Protein AF-A0A285UYK2-F1 (afdb_monomer)

Sequence (217 aa):
MTRSHPETFRSIGQVLAGHVLPRLEHAQKRPLRVSCLGTISYDGATEADCVDRSIPIGEAASPQDAMALAATRVARGDIRAMPDDTLRFRPRLIVVQDSASGLVLAGEIRAGVILWQQPVASKAEATRIVLDATRLRGRAFAATGRGDHAAARDLRFQAARLEARLVDPVWREIAAELRLPEAACPRFPQPTFPARPCAARRSYGVSHAQICRQQRP

pLDDT: mean 77.95, std 22.45, range [25.0, 98.5]

Nearest PDB structures (foldseek):
  1j30-assembly1_B  TM=9.475E-01  e=9.013E+00  Sulfurisphaera tokodaii str. 7
  5b0v-assembly1_B  TM=2.866E-01  e=2.485E+0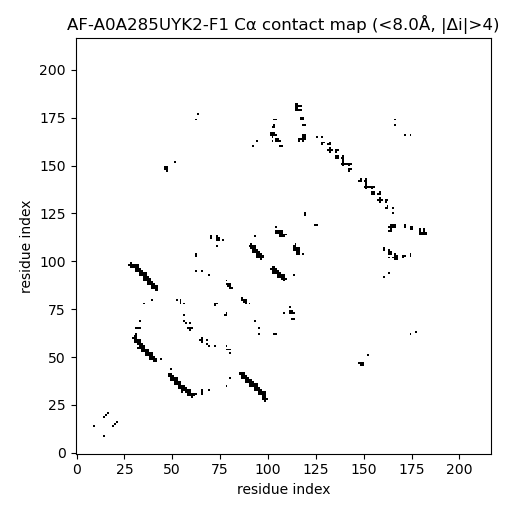0  Marburg virus - Musoke, Kenya, 1980

Mean predicted aligned error: 13.87 Å

Secondary structure (DSSP, 8-state):
----PPP----HHHHIIIIIHHHHHHHH-PSEEEEEEEEEEETT--TTT-EEEEEEEEEESSHHHHHHHHHHHHHHT---SSSSTTEEEEEEEEEEE-TT--EEEEEEEETTEEEEPPPPSSHHHHHHHHHHHHHHHHHHHHHHHTT-HHHHHHHHHHHHHHHTT---GGGHHHHHHS---------PPP---------------------------

Solvent-accessible surface area (backbone atoms only — not comparable to full-atom values): 12739 Å² total; per-residue (Å²): 136,85,81,80,80,77,80,87,76,73,50,68,66,56,49,38,63,72,57,46,48,58,51,50,56,56,68,62,53,45,54,32,38,30,30,36,35,25,36,37,27,51,84,91,53,53,60,79,66,47,42,81,47,75,38,80,77,50,69,19,87,43,74,67,50,40,50,52,52,49,48,50,41,47,62,68,65,70,69,59,78,48,98,54,85,67,44,48,49,46,76,42,33,41,41,32,21,38,69,84,66,42,37,44,46,20,21,41,50,54,97,62,40,72,39,42,46,71,52,60,90,44,71,69,55,45,52,49,39,54,52,54,26,51,51,28,44,55,51,15,53,56,28,44,77,70,70,37,40,54,62,15,50,51,28,42,48,54,19,52,60,49,52,35,16,63,36,29,81,95,30,39,66,65,47,61,67,46,84,54,62,64,78,66,78,72,85,67,77,79,83,83,69,80,82,75,77,84,76,81,81,75,80,82,78,85,83,86,81,89,84,80,84,88,83,83,135

Structure (mmCIF, N/CA/C/O backbone):
data_AF-A0A285UYK2-F1
#
_entry.id   AF-A0A285UYK2-F1
#
loop_
_atom_site.group_PDB
_atom_site.id
_atom_site.type_symbol
_atom_site.label_atom_id
_atom_site.label_alt_id
_atom_site.label_comp_id
_atom_site.label_asym_id
_atom_site.label_entity_id
_atom_site.label_seq_id
_atom_site.pdbx_PDB_ins_code
_atom_site.Cartn_x
_atom_site.Cartn_y
_atom_site.Cartn_z
_atom_site.occupancy
_atom_site.B_iso_or_equiv
_atom_site.auth_seq_id
_atom_site.auth_comp_id
_atom_site.auth_asym_id
_atom_site.auth_atom_id
_atom_site.pdbx_PDB_model_num
ATOM 1 N N . MET A 1 1 ? -19.089 3.714 64.669 1.00 34.47 1 MET A N 1
ATOM 2 C CA . MET A 1 1 ? -19.720 4.433 63.541 1.00 34.47 1 MET A CA 1
ATOM 3 C C . MET A 1 1 ? -18.884 4.201 62.290 1.00 34.47 1 MET A C 1
ATOM 5 O O . MET A 1 1 ? -17.857 4.842 62.115 1.00 34.47 1 MET A O 1
ATOM 9 N N . THR A 1 2 ? -19.265 3.227 61.471 1.00 38.81 2 THR A N 1
ATOM 10 C CA . THR A 1 2 ? -18.629 2.900 60.188 1.00 38.81 2 THR A CA 1
ATOM 11 C C . THR A 1 2 ? -19.179 3.835 59.113 1.00 38.81 2 THR A C 1
ATOM 13 O O . THR A 1 2 ? -20.360 3.782 58.785 1.00 38.81 2 THR A O 1
ATOM 16 N N . ARG A 1 3 ? -18.338 4.736 58.589 1.00 40.62 3 ARG A N 1
ATOM 17 C CA . ARG A 1 3 ? -18.685 5.551 57.418 1.00 40.62 3 ARG A CA 1
ATOM 18 C C . ARG A 1 3 ? -18.555 4.674 56.173 1.00 40.62 3 ARG A C 1
ATOM 20 O O . ARG A 1 3 ? -17.448 4.356 55.754 1.00 40.62 3 ARG A O 1
ATOM 27 N N . SER A 1 4 ? -19.691 4.281 55.610 1.00 46.81 4 SER A N 1
ATOM 28 C CA . SER A 1 4 ? -19.813 3.751 54.253 1.00 46.81 4 SER A CA 1
ATOM 29 C C . SER A 1 4 ? -19.312 4.804 53.261 1.00 46.81 4 SER A C 1
ATOM 31 O O . SER A 1 4 ? -19.879 5.895 53.180 1.00 46.81 4 SER A O 1
ATOM 33 N N . HIS A 1 5 ? -18.228 4.506 52.547 1.00 52.38 5 HIS A N 1
ATOM 34 C CA . HIS A 1 5 ? -17.729 5.362 51.474 1.00 52.38 5 HIS A CA 1
ATOM 35 C C . HIS A 1 5 ? -18.596 5.113 50.227 1.00 52.38 5 HIS A C 1
ATOM 37 O O . HIS A 1 5 ? -18.670 3.963 49.790 1.00 52.38 5 HIS A O 1
ATOM 43 N N . PRO A 1 6 ? -19.317 6.125 49.710 1.00 52.69 6 PRO A N 1
ATOM 44 C CA . PRO A 1 6 ? -20.232 5.938 48.598 1.00 52.69 6 PRO A CA 1
ATOM 45 C C . PRO A 1 6 ? -19.469 5.832 47.276 1.00 52.69 6 PRO A C 1
ATOM 47 O O . PRO A 1 6 ? -18.292 6.172 47.169 1.00 52.69 6 PRO A O 1
ATOM 50 N N . GLU A 1 7 ? -20.188 5.309 46.295 1.00 52.53 7 GLU A N 1
ATOM 51 C CA . GLU A 1 7 ? -19.710 4.742 45.048 1.00 52.53 7 GLU A CA 1
ATOM 52 C C . GLU A 1 7 ? -18.754 5.608 44.220 1.00 52.53 7 GLU A C 1
ATOM 54 O O . GLU A 1 7 ? -18.775 6.839 44.199 1.00 52.53 7 GLU A O 1
ATOM 59 N N . THR A 1 8 ? -17.925 4.872 43.489 1.00 56.59 8 THR A N 1
ATOM 60 C CA . THR A 1 8 ? -16.898 5.276 42.540 1.00 56.59 8 THR A CA 1
ATOM 61 C C . THR A 1 8 ? -17.449 6.215 41.462 1.00 56.59 8 THR A C 1
ATOM 63 O O . THR A 1 8 ? -17.784 5.793 40.356 1.00 56.59 8 THR A O 1
ATOM 66 N N . PHE A 1 9 ? -17.500 7.518 41.743 1.00 53.16 9 PHE A N 1
ATOM 67 C CA . PHE A 1 9 ? -17.669 8.527 40.700 1.00 53.16 9 PHE A CA 1
ATOM 68 C C . PHE A 1 9 ? -16.442 8.486 39.783 1.00 53.16 9 PHE A C 1
ATOM 70 O O . PHE A 1 9 ? -15.385 9.038 40.094 1.00 53.16 9 PHE A O 1
ATOM 77 N N . ARG A 1 10 ? -16.564 7.796 38.641 1.00 62.34 10 ARG A N 1
ATOM 78 C CA . ARG A 1 10 ? -15.584 7.896 37.555 1.00 62.34 10 ARG A CA 1
ATOM 79 C C . ARG A 1 10 ? -15.486 9.359 37.148 1.00 62.34 10 ARG A C 1
ATOM 81 O O . ARG A 1 10 ? -16.503 9.997 36.874 1.00 62.34 10 ARG A O 1
ATOM 88 N N . SER A 1 11 ? -14.266 9.890 37.101 1.00 80.19 11 SER A N 1
ATOM 89 C CA . SER A 1 11 ? -14.071 11.268 36.666 1.00 80.19 11 SER A CA 1
ATOM 90 C C . SER A 1 11 ? -14.605 11.431 35.242 1.00 80.19 11 SER A C 1
ATOM 92 O O . SER A 1 11 ? -14.468 10.533 34.406 1.00 80.19 11 SER A O 1
ATOM 94 N N . ILE A 1 12 ? -15.200 12.589 34.945 1.00 73.31 12 ILE A N 1
ATOM 95 C CA . ILE A 1 12 ? -15.678 12.915 33.592 1.00 73.31 12 ILE A CA 1
ATOM 96 C C . ILE A 1 12 ? -14.547 12.701 32.572 1.00 73.31 12 ILE A C 1
ATOM 98 O O . ILE A 1 12 ? -14.788 12.157 31.500 1.00 73.31 12 ILE A O 1
ATOM 102 N N . GLY A 1 13 ? -13.297 13.004 32.944 1.00 73.06 13 GLY A N 1
ATOM 103 C CA . GLY A 1 13 ? -12.112 12.715 32.132 1.00 73.06 13 GLY A CA 1
ATOM 104 C C . GLY A 1 13 ? -11.929 11.230 31.790 1.00 73.06 13 GLY A C 1
ATOM 105 O O . GLY A 1 13 ? -11.650 10.911 30.639 1.00 73.06 13 GLY A O 1
ATOM 106 N N . GLN A 1 14 ? -12.147 10.306 32.733 1.00 76.19 14 GLN A N 1
ATOM 107 C CA . GLN A 1 14 ? -12.089 8.860 32.468 1.00 76.19 14 GLN A CA 1
ATOM 108 C C . GLN A 1 14 ? -13.249 8.364 31.600 1.00 76.19 14 GLN A C 1
ATOM 110 O O . GLN A 1 14 ? -13.063 7.466 30.778 1.00 76.19 14 GLN A O 1
ATOM 115 N N . VAL A 1 15 ? -14.447 8.932 31.758 1.00 74.25 15 VAL A N 1
ATOM 116 C CA . VAL A 1 15 ? -15.596 8.592 30.904 1.00 74.25 15 VAL A CA 1
ATOM 117 C C . VAL A 1 15 ? -15.360 9.084 29.477 1.00 74.25 15 VAL A C 1
ATOM 119 O O . VAL A 1 15 ? -15.541 8.319 28.528 1.00 74.25 15 V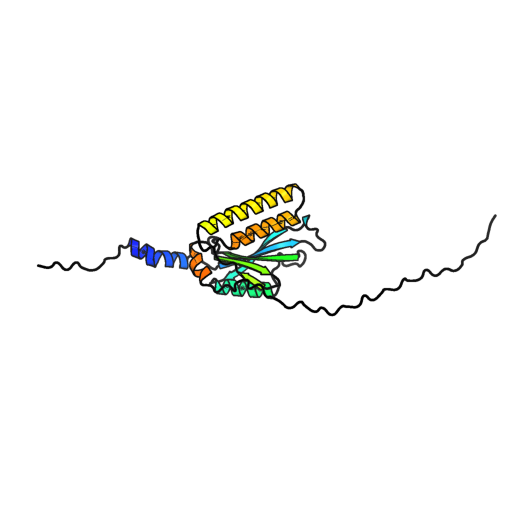AL A O 1
ATOM 122 N N . LEU A 1 16 ? -14.880 10.321 29.327 1.00 73.19 16 LEU A N 1
ATOM 123 C CA . LEU A 1 16 ? -14.527 10.898 28.035 1.00 73.19 16 LEU A CA 1
ATOM 124 C C . LEU A 1 16 ? -13.423 10.088 27.348 1.00 73.19 16 LEU A C 1
ATOM 126 O O . LEU A 1 16 ? -13.624 9.658 26.216 1.00 73.19 16 LEU A O 1
ATOM 130 N N . ALA A 1 17 ? -12.315 9.808 28.040 1.00 74.06 17 ALA A N 1
ATOM 131 C CA . ALA A 1 17 ? -11.192 9.046 27.493 1.00 74.06 17 ALA A CA 1
ATOM 132 C C . ALA A 1 17 ? -11.544 7.589 27.165 1.00 74.06 17 ALA A C 1
ATOM 134 O O . ALA A 1 17 ? -11.117 7.077 26.138 1.00 74.06 17 ALA A O 1
ATOM 135 N N . GLY A 1 18 ? -12.324 6.917 28.015 1.00 71.69 18 GLY A N 1
ATOM 136 C CA . GLY A 1 18 ? -12.614 5.493 27.843 1.00 71.69 18 GLY A CA 1
ATOM 137 C C . GLY A 1 18 ? -13.780 5.179 26.906 1.00 71.69 18 GLY A C 1
ATOM 138 O O . GLY A 1 18 ? -13.829 4.085 26.357 1.00 71.69 18 GLY A O 1
ATOM 139 N N . HIS A 1 19 ? -14.741 6.096 26.741 1.00 67.94 19 HIS A N 1
ATOM 140 C CA . HIS A 1 19 ? -16.019 5.764 26.092 1.00 67.94 19 HIS A CA 1
ATOM 141 C C . HIS A 1 19 ? -16.414 6.737 24.985 1.00 67.94 19 HIS A C 1
ATOM 143 O O . HIS A 1 19 ? -16.990 6.308 23.988 1.00 67.94 19 HIS A O 1
ATOM 149 N N . VAL A 1 20 ? -16.140 8.035 25.143 1.00 69.75 20 VAL A N 1
ATOM 150 C CA . VAL A 1 20 ? -16.625 9.062 24.206 1.00 69.75 20 VAL A CA 1
ATOM 151 C C . VAL A 1 20 ? -15.599 9.345 23.116 1.00 69.75 20 VAL A C 1
ATOM 153 O O . VAL A 1 20 ? -15.944 9.293 21.940 1.00 69.75 20 VAL A O 1
ATOM 156 N N . LEU A 1 21 ? -14.338 9.580 23.483 1.00 71.62 21 LEU A N 1
ATOM 157 C CA . LEU A 1 21 ? -13.260 9.860 22.533 1.00 71.62 21 LEU A CA 1
ATOM 158 C C . LEU A 1 21 ? -13.018 8.697 21.562 1.00 71.62 21 LEU A C 1
ATOM 160 O O . LEU A 1 21 ? -13.048 8.958 20.364 1.00 71.62 21 LEU A O 1
ATOM 164 N N . PRO A 1 22 ? -12.944 7.421 21.997 1.00 66.31 22 PRO A N 1
ATOM 165 C CA . PRO A 1 22 ? -12.806 6.310 21.062 1.00 66.31 22 PRO A CA 1
ATOM 166 C C . PRO A 1 22 ? -13.992 6.220 20.098 1.00 66.31 22 PRO A C 1
ATOM 168 O O . PRO A 1 22 ? -13.808 5.946 18.919 1.00 66.31 22 PRO A O 1
ATOM 171 N N . ARG A 1 23 ? -15.222 6.488 20.559 1.00 57.66 23 ARG A N 1
ATOM 172 C CA . ARG A 1 23 ? -16.415 6.480 19.695 1.00 57.66 23 ARG A CA 1
ATOM 173 C C . ARG A 1 23 ? -16.426 7.638 18.702 1.00 57.66 23 ARG A C 1
ATOM 175 O O . ARG A 1 23 ? -16.865 7.443 17.575 1.00 57.66 23 ARG A O 1
ATOM 182 N N . LEU A 1 24 ?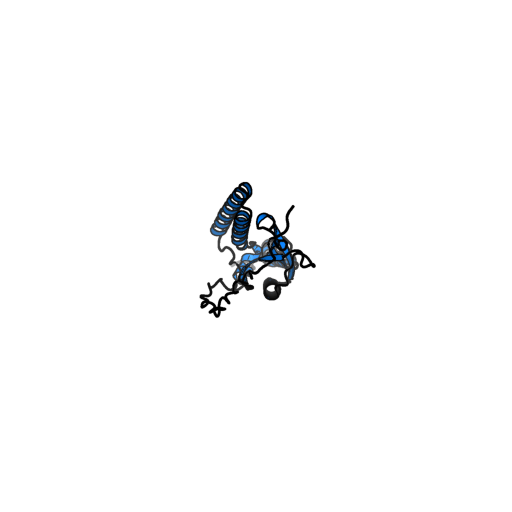 -15.939 8.814 19.090 1.00 59.88 24 LEU A N 1
ATOM 183 C CA . LEU A 1 24 ? -15.799 9.964 18.196 1.00 59.88 24 LEU A CA 1
ATOM 184 C C . LEU A 1 24 ? -14.670 9.764 17.178 1.00 59.88 24 LEU A C 1
ATOM 186 O O . LEU A 1 24 ? -14.859 10.090 16.011 1.00 59.88 24 LEU A O 1
ATOM 190 N N . GLU A 1 25 ? -13.544 9.174 17.581 1.00 61.34 25 GLU A N 1
ATOM 191 C CA . GLU A 1 25 ? -12.467 8.764 16.672 1.00 61.34 25 GLU A CA 1
ATOM 192 C C . GLU A 1 25 ? -12.963 7.714 15.669 1.00 61.34 25 GLU A C 1
ATOM 194 O O . GLU A 1 25 ? -12.706 7.830 14.474 1.00 61.34 25 GLU A O 1
ATOM 199 N N . HIS A 1 26 ? -13.760 6.738 16.121 1.00 58.19 26 HIS A N 1
ATOM 200 C CA . HIS A 1 26 ? -14.426 5.773 15.241 1.00 58.19 26 HIS A CA 1
ATOM 201 C C . HIS A 1 26 ? -15.476 6.413 14.325 1.00 58.19 26 HIS A C 1
ATOM 203 O O . HIS A 1 26 ? -15.545 6.059 13.153 1.00 58.19 26 HIS A O 1
ATOM 209 N N . ALA A 1 27 ? -16.247 7.388 14.807 1.00 53.59 27 ALA A N 1
ATOM 210 C CA . ALA A 1 27 ? -17.235 8.105 14.001 1.00 53.59 27 ALA A CA 1
ATOM 211 C C . ALA A 1 27 ? -16.605 9.071 12.977 1.00 53.59 27 ALA A C 1
ATOM 213 O O . ALA A 1 27 ? -17.217 9.358 11.947 1.00 53.59 27 ALA A O 1
ATOM 214 N N . GLN A 1 28 ? -15.389 9.573 13.229 1.00 55.69 28 GLN A N 1
ATOM 215 C CA . GLN A 1 28 ? -14.641 10.408 12.280 1.00 55.69 28 GLN A CA 1
ATOM 216 C C . GLN A 1 28 ? -13.949 9.612 11.169 1.00 55.69 28 GLN A C 1
ATOM 218 O O . GLN A 1 28 ? -13.594 10.209 10.151 1.00 55.69 28 GLN A O 1
ATOM 223 N N . LYS A 1 29 ? -13.803 8.289 11.313 1.00 60.59 29 LYS A N 1
ATOM 224 C CA . LYS A 1 29 ? -13.269 7.384 10.285 1.00 60.59 29 LYS A CA 1
ATOM 225 C C . LYS A 1 29 ? -14.308 7.183 9.169 1.00 60.59 29 LYS A C 1
ATOM 227 O O . LYS A 1 29 ? -14.928 6.134 9.024 1.00 60.59 29 LYS A O 1
ATOM 232 N N . ARG A 1 30 ? -14.516 8.256 8.399 1.00 66.69 30 ARG A N 1
ATOM 233 C CA . ARG A 1 30 ? -15.175 8.294 7.081 1.00 66.69 30 ARG A CA 1
ATOM 234 C C . ARG A 1 30 ? -14.470 7.314 6.125 1.00 66.69 30 ARG A C 1
ATOM 236 O O . ARG A 1 30 ? -13.357 6.892 6.441 1.00 66.69 30 ARG A O 1
ATOM 243 N N . PRO A 1 31 ? -15.112 6.891 5.017 1.00 83.81 31 PRO A N 1
ATOM 244 C CA . PRO A 1 31 ? -14.856 5.575 4.454 1.00 83.81 31 PRO A CA 1
ATOM 245 C C . PRO A 1 31 ? -13.384 5.396 4.084 1.00 83.81 31 PRO A C 1
ATOM 247 O O . PRO A 1 31 ? -12.715 6.306 3.588 1.00 83.81 31 PRO A O 1
ATOM 250 N N . LEU A 1 32 ? -12.885 4.201 4.378 1.00 92.62 32 LEU A N 1
ATOM 251 C CA . LEU A 1 32 ? -11.517 3.795 4.135 1.00 92.62 32 LEU A CA 1
ATOM 252 C C . LEU A 1 32 ? -11.214 3.916 2.652 1.00 92.62 32 LEU A C 1
ATOM 254 O O . LEU A 1 32 ? -11.910 3.342 1.817 1.00 92.62 32 LEU A O 1
ATOM 258 N N . ARG A 1 33 ? -10.150 4.633 2.323 1.00 95.25 33 ARG A N 1
ATOM 259 C CA . ARG A 1 33 ? -9.667 4.787 0.959 1.00 95.25 33 ARG A CA 1
ATOM 260 C C . ARG A 1 33 ? -8.807 3.597 0.606 1.00 95.25 33 ARG A C 1
ATOM 262 O O . ARG A 1 33 ? -7.821 3.306 1.281 1.00 95.25 33 ARG A O 1
ATOM 269 N N . VAL A 1 34 ? -9.160 2.932 -0.482 1.00 96.62 34 VAL A N 1
ATOM 270 C CA . VAL A 1 34 ? -8.391 1.815 -1.010 1.00 96.62 34 VAL A CA 1
ATOM 271 C C . VAL A 1 34 ? -7.657 2.285 -2.254 1.00 96.62 34 VAL A C 1
ATOM 273 O O . VAL A 1 34 ? -8.252 2.824 -3.190 1.00 96.62 34 VAL A O 1
ATOM 276 N N . SER A 1 35 ? -6.348 2.071 -2.271 1.00 96.94 35 SER A N 1
ATOM 277 C CA . SER A 1 35 ? -5.483 2.404 -3.397 1.00 96.94 35 SER A CA 1
ATOM 278 C C . SER A 1 35 ? -4.570 1.238 -3.752 1.00 96.94 35 SER A C 1
ATOM 280 O O . SER A 1 35 ? -4.276 0.370 -2.928 1.00 96.94 35 SER A O 1
ATOM 282 N N . CYS A 1 36 ? -4.134 1.206 -5.005 1.00 96.88 36 CYS A N 1
ATOM 283 C CA . CYS A 1 36 ? -3.175 0.244 -5.505 1.00 96.88 36 CYS A CA 1
ATOM 284 C C . CYS A 1 36 ? -1.910 0.965 -5.954 1.00 96.88 36 CYS A C 1
ATOM 286 O O . CYS A 1 36 ? -1.939 1.779 -6.876 1.00 96.88 36 CYS A O 1
ATOM 288 N N . LEU A 1 37 ? -0.791 0.633 -5.321 1.00 95.94 37 LEU A N 1
ATOM 289 C CA . LEU A 1 37 ? 0.528 1.027 -5.770 1.00 95.94 37 LEU A CA 1
ATOM 290 C C . LEU A 1 37 ? 1.042 0.012 -6.788 1.00 95.94 37 LEU A C 1
ATOM 292 O O . LEU A 1 37 ? 1.028 -1.205 -6.574 1.00 95.94 37 LEU A O 1
ATOM 296 N N . GLY A 1 38 ? 1.523 0.528 -7.905 1.00 94.06 38 GLY A N 1
ATOM 297 C CA . GLY A 1 38 ? 2.070 -0.266 -8.986 1.00 94.06 38 GLY A CA 1
ATOM 298 C C . GLY A 1 38 ? 2.952 0.571 -9.890 1.00 94.06 38 GLY A C 1
ATOM 299 O O . GLY A 1 38 ? 3.284 1.713 -9.580 1.00 94.06 38 GLY A O 1
ATOM 300 N N . THR A 1 39 ? 3.334 -0.015 -11.012 1.00 93.06 39 THR A N 1
ATOM 301 C CA . THR A 1 39 ? 4.195 0.635 -11.997 1.00 93.06 39 THR A CA 1
ATOM 302 C C . THR A 1 39 ? 3.411 0.826 -13.287 1.00 93.06 39 THR A C 1
ATOM 304 O O . THR A 1 39 ? 2.770 -0.115 -13.751 1.00 93.06 39 THR A O 1
ATOM 307 N N . ILE A 1 40 ? 3.448 2.030 -13.850 1.00 92.62 40 ILE A N 1
ATOM 308 C CA . ILE A 1 40 ? 2.922 2.327 -15.182 1.00 92.62 40 ILE A CA 1
ATOM 309 C C . ILE A 1 40 ? 4.040 2.255 -16.218 1.00 92.62 40 ILE A C 1
ATOM 311 O O . ILE A 1 40 ? 5.165 2.677 -15.943 1.00 92.62 40 ILE A O 1
ATOM 315 N N . SER A 1 41 ? 3.723 1.750 -17.405 1.00 90.12 41 SER A N 1
ATOM 316 C CA . SER A 1 41 ? 4.623 1.730 -18.557 1.00 90.12 41 SER A CA 1
ATOM 317 C C . SER A 1 41 ? 3.832 1.812 -19.862 1.00 90.12 41 SER A C 1
ATOM 319 O O . SER A 1 41 ? 2.695 1.345 -19.932 1.00 90.12 41 SER A O 1
ATOM 321 N N . TYR A 1 42 ? 4.434 2.369 -20.909 1.00 85.69 42 TYR A N 1
ATOM 322 C CA . TYR A 1 42 ? 3.896 2.252 -22.268 1.00 85.69 42 TYR A CA 1
ATOM 323 C C . TYR A 1 42 ? 4.179 0.859 -22.844 1.00 85.69 42 TYR A C 1
ATOM 325 O O . TYR A 1 42 ? 4.996 0.101 -22.309 1.00 85.69 42 TYR A O 1
ATOM 333 N N . ASP A 1 43 ? 3.508 0.505 -23.937 1.00 79.88 43 ASP A N 1
ATOM 334 C CA . ASP A 1 43 ? 3.845 -0.713 -24.673 1.00 79.88 43 ASP A CA 1
ATOM 335 C C . ASP A 1 43 ? 5.220 -0.564 -25.344 1.00 79.88 43 ASP A C 1
ATOM 337 O O . ASP A 1 43 ? 5.517 0.467 -25.944 1.00 79.88 43 ASP A O 1
ATOM 341 N N . GLY A 1 44 ? 6.089 -1.565 -25.187 1.00 78.00 44 GLY A N 1
ATOM 342 C CA . GLY A 1 44 ? 7.482 -1.496 -25.653 1.00 78.00 44 GLY A CA 1
ATOM 343 C C . GLY A 1 44 ? 8.411 -0.595 -24.824 1.00 78.00 44 GLY A C 1
ATOM 344 O O . GLY A 1 44 ? 9.570 -0.427 -25.196 1.00 78.00 44 GLY A O 1
ATOM 345 N N . ALA A 1 45 ? 7.931 -0.042 -23.705 1.00 81.44 45 ALA A N 1
ATOM 346 C CA . ALA A 1 45 ? 8.735 0.754 -22.783 1.00 81.44 45 ALA A CA 1
ATOM 347 C C . ALA A 1 45 ? 9.908 -0.045 -22.198 1.00 81.44 45 ALA A C 1
ATOM 349 O O . ALA A 1 45 ? 9.782 -1.229 -21.869 1.00 81.44 45 ALA A O 1
ATOM 350 N N . THR A 1 46 ? 11.037 0.630 -22.005 1.00 82.19 46 THR A N 1
ATOM 351 C C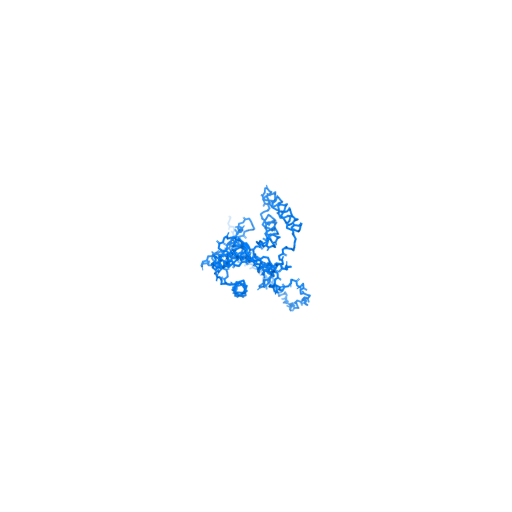A . THR A 1 46 ? 12.146 0.077 -21.231 1.00 82.19 46 THR A CA 1
ATOM 352 C C . THR A 1 46 ? 11.874 0.235 -19.736 1.00 82.19 46 THR A C 1
ATOM 354 O O . THR A 1 46 ? 11.024 1.014 -19.305 1.00 82.19 46 THR A O 1
ATOM 357 N N . GLU A 1 47 ? 12.643 -0.456 -18.897 1.00 77.88 47 GLU A N 1
ATOM 358 C CA . GLU A 1 47 ? 12.556 -0.259 -17.447 1.00 77.88 47 GLU A CA 1
ATOM 359 C C . GLU A 1 47 ? 12.910 1.184 -17.021 1.00 77.88 47 GLU A C 1
ATOM 361 O O . GLU A 1 47 ? 12.482 1.632 -15.959 1.00 77.88 47 GLU A O 1
ATOM 366 N N . ALA A 1 48 ? 13.642 1.957 -17.826 1.00 78.50 48 ALA A N 1
ATOM 367 C CA . ALA A 1 48 ? 13.894 3.365 -17.514 1.00 78.50 48 ALA A CA 1
ATOM 368 C C . ALA A 1 48 ? 12.622 4.229 -17.611 1.00 78.50 48 ALA A C 1
ATOM 370 O O . ALA A 1 48 ? 12.482 5.197 -16.866 1.00 78.50 48 ALA A O 1
ATOM 371 N N . ASP A 1 49 ? 11.671 3.835 -18.459 1.00 83.56 49 ASP A N 1
ATOM 372 C CA . ASP A 1 49 ? 10.443 4.590 -18.739 1.00 83.56 49 ASP A CA 1
ATOM 373 C C . ASP A 1 49 ? 9.307 4.268 -17.749 1.00 83.56 49 ASP A C 1
ATOM 375 O O . ASP A 1 49 ? 8.271 4.934 -17.706 1.00 83.56 49 ASP A O 1
ATOM 379 N N . CYS A 1 50 ? 9.493 3.225 -16.941 1.00 86.69 50 CYS A N 1
ATOM 380 C CA . CYS A 1 50 ? 8.531 2.746 -15.960 1.00 86.69 50 CYS A CA 1
ATOM 381 C C . CYS A 1 50 ? 8.474 3.650 -14.715 1.00 86.69 50 CYS A C 1
ATOM 383 O O . CYS A 1 50 ? 9.473 3.812 -14.005 1.00 86.69 50 CYS A O 1
ATOM 385 N N . VAL A 1 51 ? 7.279 4.137 -14.367 1.00 88.31 51 VAL A N 1
ATOM 386 C CA . VAL A 1 51 ? 7.060 5.061 -13.236 1.00 88.31 51 VAL A CA 1
ATOM 387 C C . VAL A 1 51 ? 6.145 4.434 -12.187 1.00 88.31 51 VAL A C 1
ATOM 389 O O . VAL A 1 51 ? 5.125 3.839 -12.521 1.00 88.31 51 VAL A O 1
ATOM 392 N N . ASP A 1 52 ? 6.473 4.583 -10.903 1.00 91.19 52 ASP A N 1
ATOM 393 C CA . ASP A 1 52 ? 5.587 4.135 -9.823 1.00 91.19 52 ASP A CA 1
ATOM 394 C C . ASP A 1 52 ? 4.407 5.102 -9.634 1.00 91.19 52 ASP A C 1
ATOM 396 O O . ASP A 1 52 ? 4.572 6.325 -9.616 1.00 91.19 52 ASP A O 1
ATOM 400 N N . ARG A 1 53 ? 3.199 4.556 -9.474 1.00 92.31 53 ARG A N 1
ATOM 401 C CA . ARG A 1 53 ? 1.958 5.311 -9.261 1.00 92.31 53 ARG A CA 1
ATOM 402 C C . ARG A 1 53 ? 1.067 4.629 -8.233 1.00 92.31 53 ARG A C 1
ATOM 404 O O . ARG A 1 53 ? 1.030 3.404 -8.148 1.00 92.31 53 ARG A O 1
ATOM 411 N N . SER A 1 54 ? 0.326 5.447 -7.490 1.00 94.00 54 SER A N 1
ATOM 412 C CA . SER A 1 54 ? -0.792 5.004 -6.659 1.00 94.00 54 SER A CA 1
ATOM 413 C C . SER A 1 54 ? -2.100 5.338 -7.368 1.00 94.00 54 SER A C 1
ATOM 415 O O . SER A 1 54 ? -2.312 6.490 -7.749 1.00 94.00 54 SER A O 1
ATOM 417 N N . ILE A 1 55 ? -2.942 4.329 -7.570 1.00 94.75 55 ILE A N 1
ATOM 418 C CA . ILE A 1 55 ? -4.234 4.432 -8.248 1.00 94.75 55 ILE A CA 1
ATOM 419 C C . ILE A 1 55 ? -5.347 4.204 -7.218 1.00 94.75 55 ILE A C 1
ATOM 421 O O . ILE A 1 55 ? -5.376 3.135 -6.603 1.00 94.75 55 ILE A O 1
ATOM 425 N N . PRO A 1 56 ? -6.269 5.157 -7.003 1.00 94.69 56 PRO A N 1
ATOM 426 C CA . PRO A 1 56 ? -7.423 4.929 -6.140 1.00 94.69 56 PRO A CA 1
ATOM 427 C C . PRO A 1 56 ? -8.342 3.878 -6.775 1.00 94.69 56 PRO A C 1
ATOM 429 O O . PRO A 1 56 ? -8.690 3.983 -7.950 1.00 94.69 56 PRO A O 1
ATOM 432 N N . ILE A 1 57 ? -8.738 2.860 -6.009 1.00 94.06 57 ILE A N 1
ATOM 433 C CA . ILE A 1 57 ? -9.632 1.796 -6.500 1.00 94.06 57 ILE A CA 1
ATOM 434 C C . ILE A 1 57 ? -11.053 1.905 -5.937 1.00 94.06 57 ILE A C 1
ATOM 436 O O . ILE A 1 57 ? -11.981 1.361 -6.542 1.00 94.06 57 ILE A O 1
ATOM 440 N N . GLY A 1 58 ? -11.232 2.631 -4.829 1.00 93.94 58 GLY A N 1
ATOM 441 C CA . GLY A 1 58 ? -12.535 2.968 -4.262 1.00 93.94 58 GLY A CA 1
ATOM 442 C C . GLY A 1 58 ? -12.467 3.305 -2.775 1.00 93.94 58 GLY A C 1
ATOM 443 O O . GLY A 1 58 ? -11.385 3.467 -2.207 1.00 93.94 58 GLY A O 1
ATOM 444 N N . GLU A 1 59 ? -13.639 3.388 -2.155 1.00 94.88 59 GLU A N 1
ATOM 445 C CA . GLU A 1 59 ? -13.808 3.613 -0.721 1.00 94.88 59 GLU A CA 1
ATOM 446 C C . GLU A 1 59 ? -14.629 2.470 -0.099 1.00 94.88 59 GLU A C 1
ATOM 448 O O . GLU A 1 59 ? -15.418 1.824 -0.791 1.00 94.88 59 GLU A O 1
ATOM 453 N N . ALA A 1 60 ? -14.438 2.203 1.192 1.00 92.38 60 ALA A N 1
ATOM 454 C CA . ALA A 1 60 ? -15.093 1.113 1.913 1.00 92.38 60 ALA A CA 1
ATOM 455 C C . ALA A 1 60 ? -15.485 1.521 3.341 1.00 92.38 60 ALA A C 1
ATOM 457 O O . ALA A 1 60 ? -14.791 2.301 3.985 1.00 92.38 60 ALA A O 1
ATOM 45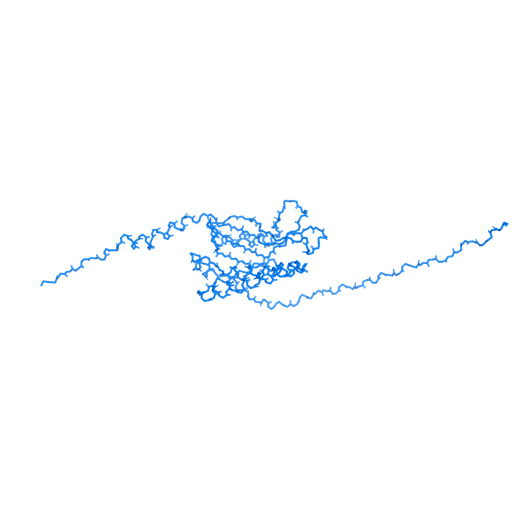8 N N . ALA A 1 61 ? -16.590 0.985 3.862 1.00 89.69 61 ALA A N 1
ATOM 459 C CA . ALA A 1 61 ? -17.087 1.345 5.195 1.00 89.69 61 ALA A CA 1
ATOM 460 C C . ALA A 1 61 ? -16.331 0.647 6.340 1.00 89.69 61 ALA A C 1
ATOM 462 O O . ALA A 1 61 ? -16.310 1.150 7.461 1.00 89.69 61 ALA A O 1
ATOM 463 N N . SER A 1 62 ? -15.701 -0.497 6.063 1.00 88.75 62 SER A N 1
ATOM 464 C CA . SER A 1 62 ? -14.968 -1.299 7.044 1.00 88.75 62 SER A CA 1
ATOM 465 C C . SER A 1 62 ? -13.678 -1.886 6.452 1.00 88.75 62 SER A C 1
ATOM 467 O O . SER A 1 62 ? -13.550 -1.976 5.224 1.00 88.75 62 SER A O 1
ATOM 469 N N . PRO A 1 63 ? -12.710 -2.316 7.286 1.00 90.88 63 PRO A N 1
ATOM 470 C CA . PRO A 1 63 ? -11.517 -3.018 6.811 1.00 90.88 63 PRO A CA 1
ATOM 471 C C . PRO A 1 63 ? -11.842 -4.280 6.000 1.00 90.88 63 PRO A C 1
ATOM 473 O O . PRO A 1 63 ? -11.200 -4.542 4.987 1.00 90.88 63 PRO A O 1
ATOM 476 N N . GLN A 1 64 ? -12.866 -5.037 6.395 1.00 90.50 64 GLN A N 1
ATOM 477 C CA . GLN A 1 64 ? -13.315 -6.245 5.703 1.00 90.50 64 GLN A CA 1
ATOM 478 C C . GLN A 1 64 ? -13.881 -5.915 4.316 1.00 90.50 64 GLN A C 1
ATOM 480 O O . GLN A 1 64 ? -13.518 -6.567 3.335 1.00 90.50 64 GLN A O 1
ATOM 485 N N . ASP A 1 65 ? -14.697 -4.863 4.212 1.00 91.75 65 ASP A N 1
ATOM 486 C CA . ASP A 1 65 ? -15.207 -4.384 2.923 1.00 91.75 65 ASP A CA 1
ATOM 487 C C . ASP A 1 65 ? -14.067 -3.886 2.029 1.00 91.75 65 ASP A C 1
ATOM 489 O O . ASP A 1 65 ? -14.053 -4.153 0.828 1.00 91.75 65 ASP A O 1
ATOM 493 N N . ALA A 1 66 ? -13.066 -3.214 2.610 1.00 94.06 66 ALA A N 1
ATOM 494 C CA . ALA A 1 66 ? -11.878 -2.767 1.889 1.00 94.06 66 ALA A CA 1
ATOM 495 C C . ALA A 1 66 ? -11.075 -3.954 1.333 1.00 94.06 66 ALA A C 1
ATOM 497 O O . ALA A 1 66 ? -10.639 -3.922 0.178 1.00 94.06 66 ALA A O 1
ATOM 498 N N . MET A 1 67 ? -10.917 -5.023 2.123 1.00 94.06 67 MET A N 1
ATOM 499 C CA . MET A 1 67 ? -10.264 -6.259 1.685 1.00 94.06 67 MET A CA 1
ATOM 500 C C . MET A 1 67 ? -11.033 -6.928 0.542 1.00 94.06 67 MET A C 1
ATOM 502 O O . MET A 1 67 ? -10.421 -7.326 -0.451 1.00 94.06 67 MET A O 1
ATOM 506 N N . ALA A 1 68 ? -12.359 -7.030 0.661 1.00 93.62 68 ALA A N 1
ATOM 507 C CA . ALA A 1 68 ? -13.220 -7.635 -0.353 1.00 93.62 68 ALA A CA 1
ATOM 508 C C . ALA A 1 68 ? -13.226 -6.826 -1.661 1.00 93.62 68 ALA A C 1
ATOM 510 O O . ALA A 1 68 ? -13.096 -7.400 -2.749 1.00 93.62 68 ALA A O 1
ATOM 511 N N . LEU A 1 69 ? -13.304 -5.494 -1.560 1.00 95.12 69 LEU A N 1
ATOM 512 C CA . LEU A 1 69 ? -13.178 -4.576 -2.689 1.00 95.12 69 LEU A CA 1
ATOM 513 C C . LEU A 1 69 ? -11.839 -4.791 -3.398 1.00 95.12 69 LEU A C 1
ATOM 515 O O . LEU A 1 69 ? -11.815 -5.042 -4.602 1.00 95.12 69 LEU A O 1
ATOM 519 N N . ALA A 1 70 ? -10.729 -4.749 -2.659 1.00 95.81 70 ALA A N 1
ATOM 520 C CA . ALA A 1 70 ? -9.402 -4.928 -3.231 1.00 95.81 70 ALA A CA 1
ATOM 521 C C . ALA A 1 70 ? -9.246 -6.296 -3.908 1.00 95.81 70 ALA A C 1
ATOM 523 O O . ALA A 1 70 ? -8.804 -6.362 -5.055 1.00 95.81 70 ALA A O 1
ATOM 524 N N . ALA A 1 71 ? -9.652 -7.378 -3.236 1.00 94.44 71 ALA A N 1
ATOM 525 C CA . ALA A 1 71 ? -9.573 -8.731 -3.779 1.00 94.44 71 ALA A CA 1
ATOM 526 C C . ALA A 1 71 ? -10.369 -8.865 -5.083 1.00 94.44 71 ALA A C 1
ATOM 528 O O . ALA A 1 71 ? -9.867 -9.427 -6.054 1.00 94.44 71 ALA A O 1
ATOM 529 N N . THR A 1 72 ? -11.568 -8.280 -5.140 1.00 95.12 72 THR A N 1
ATOM 530 C CA . THR A 1 72 ? -12.411 -8.285 -6.342 1.00 95.12 72 THR A CA 1
ATOM 531 C C . THR A 1 72 ? -11.732 -7.575 -7.512 1.00 95.12 72 THR A C 1
ATOM 533 O O . THR A 1 72 ? -11.691 -8.113 -8.617 1.00 95.12 72 THR A O 1
ATOM 536 N N . ARG A 1 73 ? -11.171 -6.382 -7.283 1.00 94.62 73 ARG A N 1
ATOM 537 C CA . ARG A 1 73 ? -10.511 -5.582 -8.333 1.00 94.62 73 ARG A CA 1
ATOM 538 C C . ARG A 1 73 ? -9.231 -6.255 -8.836 1.00 94.62 73 ARG A C 1
ATOM 540 O O . ARG A 1 73 ? -8.987 -6.314 -10.039 1.00 94.62 73 ARG A O 1
ATOM 547 N N . VAL A 1 74 ? -8.441 -6.830 -7.924 1.00 93.69 74 VAL A N 1
ATOM 548 C CA . VAL A 1 74 ? -7.226 -7.583 -8.275 1.00 93.69 74 VAL A CA 1
ATOM 549 C C . VAL A 1 74 ? -7.571 -8.843 -9.072 1.00 93.69 74 VAL A C 1
ATOM 551 O O . VAL A 1 74 ? -6.956 -9.075 -10.109 1.00 93.69 74 VAL A O 1
ATOM 554 N N . ALA A 1 75 ? -8.576 -9.616 -8.650 1.00 91.00 75 ALA A N 1
ATOM 555 C CA . ALA A 1 75 ? -8.995 -10.833 -9.348 1.00 91.00 75 ALA A CA 1
ATOM 556 C C . ALA A 1 75 ? -9.565 -10.549 -10.749 1.00 91.00 75 ALA A C 1
ATOM 558 O O . ALA A 1 75 ? -9.347 -11.329 -11.673 1.00 91.00 75 ALA A O 1
ATOM 559 N N . ARG A 1 76 ? -10.269 -9.423 -10.921 1.00 91.56 76 ARG A N 1
ATOM 560 C CA . ARG A 1 76 ? -10.781 -8.976 -12.228 1.00 91.56 76 ARG A CA 1
ATOM 561 C C . ARG A 1 76 ? -9.698 -8.411 -13.145 1.00 91.56 76 ARG A C 1
ATOM 563 O O . ARG A 1 76 ? -9.925 -8.326 -14.347 1.00 91.56 76 ARG A O 1
ATOM 570 N N . GLY A 1 77 ? -8.551 -8.001 -12.599 1.00 89.25 77 GLY A N 1
ATOM 571 C CA . GLY A 1 77 ? -7.498 -7.334 -13.367 1.00 89.25 77 GLY A CA 1
ATOM 572 C C . GLY A 1 77 ? -7.934 -5.977 -13.933 1.00 89.25 77 GLY A C 1
ATOM 573 O O . GLY A 1 77 ? -7.426 -5.552 -14.966 1.00 89.25 77 GLY A O 1
ATOM 574 N N . ASP A 1 78 ? -8.884 -5.300 -13.280 1.00 89.12 78 ASP A N 1
ATOM 575 C CA . ASP A 1 78 ? -9.514 -4.063 -13.773 1.00 89.12 78 ASP A CA 1
ATOM 576 C C . ASP A 1 78 ? -8.902 -2.776 -13.182 1.00 89.12 78 ASP A C 1
ATOM 578 O O . ASP A 1 78 ? -9.441 -1.676 -13.337 1.00 89.12 78 ASP A O 1
ATOM 582 N N . ILE A 1 79 ? -7.763 -2.896 -12.498 1.00 89.81 79 ILE A N 1
ATOM 583 C CA . ILE A 1 79 ? -7.032 -1.756 -11.945 1.00 89.81 79 ILE A CA 1
ATOM 584 C C . ILE A 1 79 ? -6.205 -1.130 -13.067 1.00 89.81 79 ILE A C 1
ATOM 586 O O . ILE A 1 79 ? -5.192 -1.685 -13.491 1.00 89.81 79 ILE A O 1
ATOM 590 N N . ARG A 1 80 ? -6.639 0.039 -13.539 1.00 87.56 80 ARG A N 1
ATOM 591 C CA . ARG A 1 80 ? -6.008 0.763 -14.647 1.00 87.56 80 ARG A CA 1
ATOM 592 C C . ARG A 1 80 ? -5.551 2.139 -14.197 1.00 87.56 80 ARG A C 1
ATOM 594 O O . ARG A 1 80 ? -6.229 2.791 -13.408 1.00 87.56 80 ARG A O 1
ATOM 601 N N . ALA A 1 81 ? -4.409 2.581 -14.715 1.00 83.94 81 ALA A N 1
ATOM 602 C CA . ALA A 1 81 ? -3.908 3.924 -14.443 1.00 83.94 81 ALA A CA 1
ATOM 603 C C . ALA A 1 81 ? -4.643 5.003 -15.247 1.00 83.94 81 ALA A C 1
ATOM 605 O O . ALA A 1 81 ? -4.766 6.129 -14.776 1.00 83.94 81 ALA A O 1
ATOM 606 N N . MET A 1 82 ? -5.134 4.647 -16.436 1.00 77.56 82 MET A N 1
ATOM 607 C CA . MET A 1 82 ? -5.910 5.508 -17.322 1.00 77.56 82 MET A CA 1
ATOM 608 C C . MET A 1 82 ? -7.115 4.736 -17.881 1.00 77.56 82 MET A C 1
ATOM 610 O O . MET A 1 82 ? -7.075 3.505 -17.920 1.00 77.56 82 MET A O 1
ATOM 614 N N . PRO A 1 83 ? -8.191 5.429 -18.301 1.00 74.88 83 PRO A N 1
ATOM 615 C CA . PRO A 1 83 ? -9.336 4.786 -18.949 1.00 74.88 83 PRO A CA 1
ATOM 616 C C . PRO A 1 83 ? -8.968 4.110 -20.275 1.00 74.88 83 PRO A C 1
ATOM 618 O O . PRO A 1 83 ? -9.556 3.091 -20.627 1.00 74.88 83 PRO A O 1
ATOM 621 N N . ASP A 1 84 ? -7.995 4.684 -20.982 1.00 75.50 84 ASP A N 1
ATOM 622 C CA . ASP A 1 84 ? -7.444 4.157 -22.225 1.00 75.50 84 ASP A CA 1
ATOM 623 C C . ASP A 1 84 ? -6.294 3.174 -21.938 1.00 75.50 84 ASP A C 1
ATOM 625 O O . ASP A 1 84 ? -5.519 3.368 -20.997 1.00 75.50 84 ASP A O 1
ATOM 629 N N . ASP A 1 85 ? -6.155 2.138 -22.766 1.00 69.69 85 ASP A N 1
ATOM 630 C CA . ASP A 1 85 ? -5.182 1.044 -22.603 1.00 69.69 85 ASP A CA 1
ATOM 631 C C . ASP A 1 85 ? -3.746 1.452 -23.014 1.00 69.69 85 ASP A C 1
ATOM 633 O O . ASP A 1 85 ? -2.855 0.613 -23.153 1.00 69.69 85 ASP A O 1
ATOM 637 N N . THR A 1 86 ? -3.495 2.755 -23.176 1.00 80.06 86 THR A N 1
ATOM 638 C CA . THR A 1 86 ? -2.194 3.334 -23.556 1.00 80.06 86 THR A CA 1
ATOM 639 C C . THR A 1 86 ? -1.093 3.076 -22.532 1.00 80.06 86 THR A C 1
ATOM 641 O O . THR A 1 86 ? 0.072 2.919 -22.901 1.00 80.06 86 THR A O 1
ATOM 644 N N . LEU A 1 87 ? -1.451 3.015 -21.248 1.00 85.50 87 LEU A N 1
ATOM 645 C CA . LEU A 1 87 ? -0.531 2.724 -20.155 1.00 85.50 87 LEU A CA 1
ATOM 646 C C . LEU A 1 87 ? -0.878 1.389 -19.508 1.00 85.50 87 LEU A C 1
ATOM 648 O O . LEU A 1 87 ? -1.923 1.227 -18.875 1.00 85.50 87 LEU A O 1
ATOM 652 N N . ARG A 1 88 ? 0.063 0.448 -19.578 1.00 88.31 88 ARG A N 1
ATOM 653 C CA . ARG A 1 88 ? -0.006 -0.790 -18.808 1.00 88.31 88 ARG A CA 1
ATOM 654 C C . ARG A 1 88 ? 0.283 -0.466 -17.350 1.00 88.31 88 ARG A C 1
ATOM 656 O O . ARG A 1 88 ? 1.335 0.078 -17.024 1.00 88.31 88 ARG A O 1
ATOM 663 N N . PHE A 1 89 ? -0.642 -0.822 -16.467 1.00 91.12 89 PHE A N 1
ATOM 664 C CA . PHE A 1 89 ? -0.427 -0.768 -15.027 1.00 91.12 89 PHE A CA 1
ATOM 665 C C . PHE A 1 89 ? -0.099 -2.167 -14.510 1.00 91.12 89 PHE A C 1
ATOM 667 O O . PHE A 1 89 ? -0.845 -3.113 -14.752 1.00 91.12 89 PHE A O 1
ATOM 674 N N . ARG A 1 90 ? 1.014 -2.299 -13.787 1.00 91.94 90 ARG A N 1
ATOM 675 C CA . ARG A 1 90 ? 1.409 -3.518 -13.078 1.00 91.94 90 ARG A CA 1
ATOM 676 C C . ARG A 1 90 ? 1.168 -3.323 -11.577 1.00 91.94 90 ARG A C 1
ATOM 678 O O . ARG A 1 90 ? 2.011 -2.695 -10.927 1.00 91.94 90 ARG A O 1
ATOM 685 N N . PRO A 1 91 ? 0.061 -3.849 -11.019 1.00 93.88 91 PRO A N 1
ATOM 686 C CA . PRO A 1 91 ? -0.232 -3.790 -9.588 1.00 93.88 91 PRO A CA 1
ATOM 687 C C . PRO A 1 91 ? 0.864 -4.474 -8.763 1.00 93.88 91 PRO A C 1
ATOM 689 O O . PRO A 1 91 ? 1.357 -5.532 -9.155 1.00 93.88 91 PRO A O 1
ATOM 692 N N . ARG A 1 92 ? 1.241 -3.900 -7.613 1.00 95.31 92 ARG A N 1
ATOM 693 C CA . ARG A 1 92 ? 2.247 -4.498 -6.712 1.00 95.31 92 ARG A CA 1
ATOM 694 C C . ARG A 1 92 ? 1.818 -4.536 -5.246 1.00 95.31 92 ARG A C 1
ATOM 696 O O . ARG A 1 92 ? 2.119 -5.505 -4.556 1.00 95.31 92 ARG A O 1
ATOM 703 N N . LEU A 1 93 ? 1.138 -3.501 -4.757 1.00 96.50 93 LEU A N 1
ATOM 704 C CA . LEU A 1 93 ? 0.739 -3.375 -3.353 1.00 96.50 93 LEU A CA 1
ATOM 705 C C . LEU A 1 93 ? -0.655 -2.744 -3.263 1.00 96.50 93 LEU A C 1
ATOM 707 O O . LEU A 1 93 ? -0.938 -1.770 -3.954 1.00 96.50 93 LEU A O 1
ATOM 711 N N . ILE A 1 94 ? -1.515 -3.274 -2.404 1.00 97.69 94 ILE A N 1
ATOM 712 C CA . ILE A 1 94 ? -2.754 -2.627 -1.970 1.00 97.69 94 ILE A CA 1
ATOM 713 C C . ILE A 1 94 ? -2.479 -1.884 -0.671 1.00 97.69 94 ILE A C 1
ATOM 715 O O . ILE A 1 94 ? -1.833 -2.425 0.226 1.00 97.69 94 ILE A O 1
ATOM 719 N N . VAL A 1 95 ? -2.996 -0.664 -0.572 1.00 97.31 95 VAL A N 1
ATOM 720 C CA . VAL A 1 95 ? -2.900 0.189 0.609 1.00 97.31 95 VAL A CA 1
ATOM 721 C C . VAL A 1 95 ? -4.300 0.673 0.972 1.00 97.31 95 VAL A C 1
ATOM 723 O O . VAL A 1 95 ? -4.988 1.274 0.143 1.00 97.31 95 VAL A O 1
ATOM 726 N N . VAL A 1 96 ? -4.709 0.410 2.210 1.00 96.62 96 VAL A N 1
ATOM 727 C CA . VAL A 1 96 ? -5.967 0.882 2.792 1.00 96.62 96 VAL A CA 1
ATOM 728 C C . VAL A 1 96 ? -5.647 1.939 3.837 1.00 96.62 96 VAL A C 1
ATOM 730 O O . VAL A 1 96 ? -4.909 1.678 4.789 1.00 96.62 96 VAL A O 1
ATOM 733 N N . GLN A 1 97 ? -6.208 3.128 3.658 1.00 95.69 97 GLN A N 1
ATOM 734 C CA . GLN A 1 97 ? -6.012 4.271 4.541 1.00 95.69 97 GLN A CA 1
ATOM 735 C C . GLN A 1 97 ? -7.340 4.772 5.083 1.00 95.69 97 GLN A C 1
ATOM 737 O O . GLN A 1 97 ? -8.366 4.672 4.415 1.00 95.69 97 GLN A O 1
ATOM 742 N N . ASP A 1 98 ? -7.321 5.343 6.278 1.00 92.75 98 ASP A N 1
ATOM 743 C CA . ASP A 1 98 ? -8.457 6.108 6.773 1.00 92.75 98 ASP A CA 1
ATOM 744 C C . ASP A 1 98 ? -8.479 7.534 6.191 1.00 92.75 98 ASP A C 1
ATOM 746 O O . ASP A 1 98 ? -7.638 7.935 5.379 1.00 92.75 98 ASP A O 1
ATOM 750 N N . SER A 1 99 ? -9.464 8.326 6.607 1.00 87.81 99 SER A N 1
ATOM 751 C CA . SER A 1 99 ? -9.615 9.717 6.177 1.00 87.81 99 SER A CA 1
ATOM 752 C C . SER A 1 99 ? -8.475 10.643 6.618 1.00 87.81 99 SER A C 1
ATOM 754 O O . SER A 1 99 ? -8.289 11.694 6.007 1.00 87.81 99 SER A O 1
ATOM 756 N N . ALA A 1 100 ? -7.708 10.271 7.646 1.00 88.62 100 ALA A N 1
ATOM 757 C CA . ALA A 1 100 ? -6.53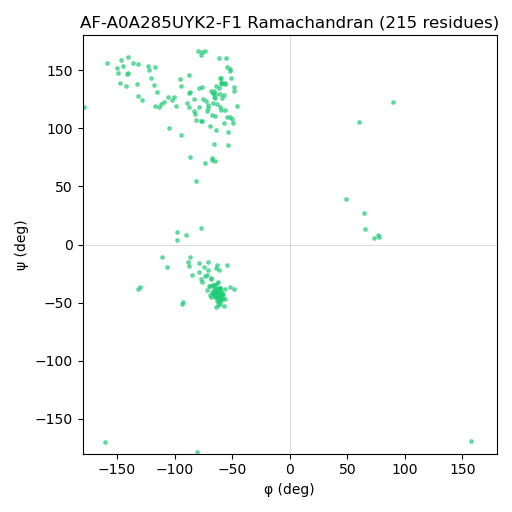0 10.997 8.118 1.00 88.62 100 ALA A CA 1
ATOM 758 C C . ALA A 1 100 ? -5.234 10.526 7.429 1.00 88.62 100 ALA A C 1
ATOM 760 O O . ALA A 1 100 ? -4.146 10.964 7.795 1.00 88.62 100 ALA A O 1
ATOM 761 N N . SER A 1 101 ? -5.336 9.672 6.401 1.00 89.38 101 SER A N 1
ATOM 762 C CA . SER A 1 101 ? -4.205 9.003 5.737 1.00 89.38 101 SER A CA 1
ATOM 763 C C . SER A 1 101 ? -3.442 8.016 6.632 1.00 89.38 101 SER A C 1
ATOM 765 O O . SER A 1 101 ? -2.361 7.555 6.252 1.00 89.38 101 SER A O 1
ATOM 767 N N . GLY A 1 102 ? -4.009 7.656 7.787 1.00 92.25 102 GLY A N 1
ATOM 768 C CA . GLY A 1 102 ? -3.493 6.616 8.665 1.00 92.25 102 GLY A CA 1
ATOM 769 C C . GLY A 1 102 ? -3.575 5.259 7.977 1.00 92.25 102 GLY A C 1
ATOM 770 O O . GLY A 1 102 ? -4.596 4.911 7.381 1.00 92.25 102 GLY A O 1
ATOM 771 N N . LEU A 1 103 ? -2.483 4.492 8.016 1.00 94.94 103 LEU A N 1
ATOM 772 C CA . LEU A 1 103 ? -2.440 3.162 7.414 1.00 94.94 103 LEU A CA 1
ATOM 773 C C . LEU A 1 103 ? -3.291 2.194 8.240 1.00 94.94 103 LEU A C 1
ATOM 775 O O . LEU A 1 103 ? -2.985 1.961 9.406 1.00 94.94 103 LEU A O 1
ATOM 779 N N . VAL A 1 104 ? -4.308 1.597 7.620 1.00 94.56 104 VAL A N 1
ATOM 780 C CA . VAL A 1 104 ? -5.183 0.602 8.261 1.00 94.56 104 VAL A CA 1
ATOM 781 C C . VAL A 1 104 ? -4.676 -0.810 7.997 1.00 94.56 104 VAL A C 1
ATOM 783 O O . VAL A 1 104 ? -4.492 -1.594 8.922 1.00 94.56 104 VAL A O 1
ATOM 786 N N . LEU A 1 105 ? -4.426 -1.134 6.728 1.00 94.25 105 LEU A N 1
ATOM 787 C CA . LEU A 1 105 ? -3.824 -2.393 6.304 1.00 94.25 105 LEU A CA 1
ATOM 788 C C . LEU A 1 105 ? -3.199 -2.242 4.917 1.00 94.25 105 LEU A C 1
ATOM 790 O O . LEU A 1 105 ? -3.600 -1.393 4.119 1.00 94.25 105 LEU A O 1
ATOM 794 N N . ALA A 1 106 ? -2.232 -3.096 4.607 1.00 96.50 106 ALA A N 1
ATOM 795 C CA . ALA A 1 106 ? -1.649 -3.173 3.277 1.00 96.50 106 ALA A CA 1
ATOM 796 C C . ALA A 1 106 ? -1.273 -4.613 2.928 1.00 96.50 106 ALA A C 1
ATOM 798 O O . ALA A 1 106 ? -1.041 -5.450 3.803 1.00 96.50 106 ALA A O 1
ATOM 799 N N . GLY A 1 107 ? -1.248 -4.918 1.634 1.00 95.94 107 GLY A N 1
ATOM 800 C CA . GLY A 1 107 ? -1.036 -6.275 1.144 1.00 95.94 107 GLY A CA 1
ATOM 801 C C . GLY A 1 107 ? -0.292 -6.310 -0.179 1.00 95.94 107 GLY A C 1
ATOM 802 O O . GLY A 1 107 ? -0.542 -5.500 -1.066 1.00 95.94 107 GLY A O 1
ATOM 803 N N . GLU A 1 108 ? 0.636 -7.250 -0.319 1.00 96.12 108 GLU A N 1
ATOM 804 C CA . GLU A 1 108 ? 1.384 -7.461 -1.558 1.00 96.12 108 GLU A CA 1
ATOM 805 C C . GLU A 1 108 ? 0.531 -8.233 -2.563 1.00 96.12 108 GLU A C 1
ATOM 807 O O . GLU A 1 108 ? -0.070 -9.246 -2.221 1.00 96.12 108 GLU A O 1
ATOM 812 N N . ILE A 1 109 ? 0.506 -7.789 -3.818 1.00 94.94 109 ILE A N 1
ATOM 813 C CA . ILE A 1 109 ? -0.173 -8.517 -4.888 1.00 94.94 109 ILE A CA 1
ATOM 814 C C . ILE A 1 109 ? 0.813 -9.521 -5.483 1.00 94.94 109 ILE A C 1
ATOM 816 O O . ILE A 1 109 ? 1.842 -9.140 -6.043 1.00 94.94 109 ILE A O 1
ATOM 820 N N . ARG A 1 110 ? 0.493 -10.813 -5.392 1.00 90.75 110 ARG A N 1
ATOM 821 C CA . ARG A 1 110 ? 1.258 -11.898 -6.019 1.00 90.75 110 ARG A CA 1
ATOM 822 C C . ARG A 1 110 ? 0.308 -12.818 -6.765 1.00 90.75 110 ARG A C 1
ATOM 824 O O . ARG A 1 110 ? -0.657 -13.279 -6.181 1.00 90.75 110 ARG A O 1
ATOM 831 N N . ALA A 1 111 ? 0.579 -13.090 -8.041 1.00 87.94 111 ALA A N 1
ATOM 832 C CA . ALA A 1 111 ? -0.218 -14.016 -8.859 1.00 87.94 111 ALA A CA 1
ATOM 833 C C . ALA A 1 111 ? -1.748 -13.779 -8.789 1.00 87.94 111 ALA A C 1
ATOM 835 O O . ALA A 1 111 ? -2.525 -14.725 -8.732 1.00 87.94 111 ALA A O 1
ATOM 836 N N . GLY A 1 112 ? -2.183 -12.512 -8.760 1.00 86.81 112 GLY A N 1
ATOM 837 C CA . GLY A 1 112 ? -3.608 -12.157 -8.699 1.00 86.81 112 GLY A CA 1
ATOM 838 C C . GLY A 1 112 ? -4.269 -12.328 -7.326 1.00 86.81 112 GLY A C 1
ATOM 839 O O . GLY A 1 112 ? -5.480 -12.163 -7.218 1.00 86.81 112 GLY A O 1
ATOM 840 N N . VAL A 1 113 ? -3.502 -12.618 -6.270 1.00 91.25 113 VAL A N 1
ATOM 841 C CA . VAL A 1 113 ? -3.988 -12.648 -4.884 1.00 91.25 113 VAL A CA 1
ATOM 842 C C . VAL A 1 113 ? -3.284 -11.599 -4.029 1.00 91.25 113 VAL A C 1
ATOM 844 O O . VAL A 1 113 ? -2.148 -11.210 -4.308 1.00 91.25 113 VAL A O 1
ATOM 847 N N . ILE A 1 114 ? -3.969 -11.131 -2.985 1.00 94.75 114 ILE A N 1
ATOM 848 C CA . ILE A 1 114 ? -3.425 -10.158 -2.034 1.00 94.75 114 ILE A CA 1
ATOM 849 C C . ILE A 1 114 ? -2.924 -10.904 -0.798 1.00 94.75 114 ILE A C 1
ATOM 851 O O . ILE A 1 114 ? -3.698 -11.544 -0.089 1.00 94.75 114 ILE A O 1
ATOM 855 N N . LEU A 1 115 ? -1.629 -10.785 -0.532 1.00 93.88 115 LEU A N 1
ATOM 856 C CA . LEU A 1 115 ? -0.969 -11.263 0.674 1.00 93.88 115 LEU A CA 1
ATOM 857 C C . LEU A 1 115 ? -0.893 -10.119 1.679 1.00 93.88 115 LEU A C 1
ATOM 859 O O . LEU A 1 115 ? 0.014 -9.277 1.636 1.00 93.88 115 LEU A O 1
ATOM 863 N N . TRP A 1 116 ? -1.883 -10.073 2.560 1.00 94.12 116 TRP A N 1
ATOM 864 C CA . TRP A 1 116 ? -1.981 -9.052 3.590 1.00 94.12 116 TRP A CA 1
ATOM 865 C C . TRP A 1 116 ? -0.824 -9.144 4.582 1.00 94.12 116 TRP A C 1
ATOM 867 O O . TRP A 1 116 ? -0.420 -10.226 5.003 1.00 94.12 116 TRP A O 1
ATOM 877 N N . GLN A 1 117 ? -0.264 -7.989 4.921 1.00 92.88 117 GLN A N 1
ATOM 878 C CA . GLN A 1 117 ? 0.892 -7.901 5.794 1.00 92.88 117 GLN A CA 1
ATOM 879 C C . GLN A 1 117 ? 0.447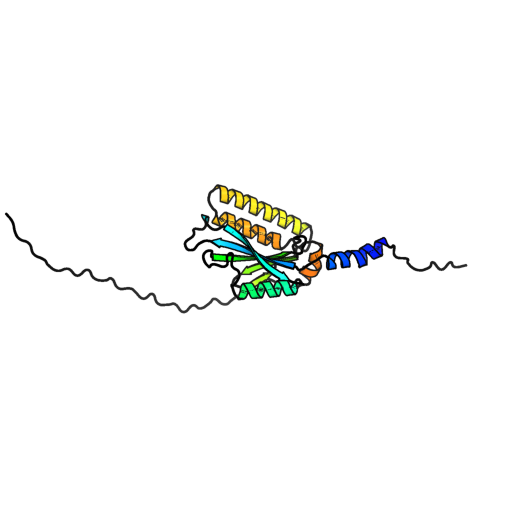 -7.842 7.252 1.00 92.88 117 GLN A C 1
ATOM 881 O O . GLN A 1 117 ? -0.398 -7.027 7.615 1.00 92.88 117 GLN A O 1
ATOM 886 N N . GLN A 1 118 ? 1.052 -8.683 8.090 1.00 91.19 118 GLN A N 1
ATOM 887 C CA . GLN A 1 118 ? 0.823 -8.645 9.530 1.00 91.19 118 GLN A CA 1
ATOM 888 C C . GLN A 1 118 ? 1.361 -7.328 10.117 1.00 91.19 118 GLN A C 1
ATOM 890 O O . GLN A 1 118 ? 2.543 -7.009 9.882 1.00 91.19 118 GLN A O 1
ATOM 895 N N . PRO A 1 119 ? 0.533 -6.574 10.871 1.00 93.56 119 PRO A N 1
ATOM 896 C CA . PRO A 1 119 ? 0.971 -5.380 11.579 1.00 93.56 119 PRO A CA 1
ATOM 897 C C . PRO A 1 119 ? 2.158 -5.670 12.499 1.00 93.56 119 PRO A C 1
ATOM 899 O O . PRO A 1 119 ? 2.338 -6.786 12.987 1.00 93.56 119 PRO A O 1
ATOM 902 N N . VAL A 1 120 ? 2.977 -4.654 12.758 1.00 93.56 120 VAL A N 1
ATOM 903 C CA . VAL A 1 120 ? 4.039 -4.763 13.766 1.00 93.56 120 VAL A CA 1
ATOM 904 C C . VAL A 1 120 ? 3.463 -5.023 15.155 1.00 93.56 120 VAL A C 1
ATOM 906 O O . VAL A 1 120 ? 2.541 -4.335 15.595 1.00 93.56 120 VAL A O 1
ATOM 909 N N . ALA A 1 121 ? 4.056 -5.975 15.872 1.00 88.69 121 ALA A N 1
ATOM 910 C CA . ALA A 1 121 ? 3.615 -6.358 17.212 1.00 88.69 121 ALA A CA 1
ATOM 911 C C . ALA A 1 121 ? 4.256 -5.497 18.312 1.00 88.69 121 ALA A C 1
ATOM 913 O O . ALA A 1 121 ? 3.784 -5.466 19.446 1.00 88.69 121 ALA A O 1
ATOM 914 N N . SER A 1 122 ? 5.359 -4.800 18.007 1.00 89.62 122 SER A N 1
ATOM 915 C CA . SER A 1 122 ? 6.110 -4.034 19.005 1.00 89.62 122 SER A CA 1
ATOM 916 C C . SER A 1 122 ? 6.759 -2.768 18.449 1.00 89.62 122 SER A C 1
ATOM 918 O O . SER A 1 122 ? 7.058 -2.646 17.260 1.00 89.62 122 SER A O 1
ATOM 920 N N . LYS A 1 123 ? 7.065 -1.826 19.350 1.00 92.19 123 LYS A N 1
ATOM 921 C CA . LYS A 1 123 ? 7.841 -0.620 19.024 1.00 92.19 123 LYS A CA 1
ATOM 922 C C . LYS A 1 123 ? 9.245 -0.955 18.510 1.00 92.19 123 LYS A C 1
ATOM 924 O O . LYS A 1 123 ? 9.731 -0.281 17.609 1.00 92.19 123 LYS A O 1
ATOM 929 N N . ALA A 1 124 ? 9.894 -1.978 19.068 1.00 95.75 124 ALA A N 1
ATOM 930 C CA . ALA A 1 124 ? 11.228 -2.397 18.635 1.00 95.75 124 ALA A CA 1
ATOM 931 C C . ALA A 1 124 ? 11.215 -2.874 17.175 1.00 95.75 124 ALA A C 1
ATOM 933 O O . ALA A 1 124 ? 12.066 -2.475 16.379 1.00 95.75 124 ALA A O 1
ATOM 934 N N . GLU A 1 125 ? 10.201 -3.659 16.809 1.00 94.94 125 GLU A N 1
ATOM 935 C CA . GLU A 1 125 ? 9.986 -4.092 15.433 1.00 94.94 125 GLU A CA 1
ATOM 936 C C . GLU A 1 125 ? 9.687 -2.912 14.500 1.00 94.94 125 GLU A C 1
ATOM 938 O O . GLU A 1 125 ? 10.298 -2.805 13.438 1.00 94.94 125 GLU A O 1
ATOM 943 N N . ALA A 1 126 ? 8.815 -1.987 14.913 1.00 94.69 126 ALA A N 1
ATOM 944 C CA . ALA A 1 126 ? 8.519 -0.782 14.141 1.00 94.69 126 ALA A CA 1
ATOM 945 C C . ALA A 1 126 ? 9.790 0.034 13.848 1.00 94.69 126 ALA A C 1
ATOM 947 O O . ALA A 1 126 ? 10.050 0.395 12.700 1.00 94.69 126 ALA A O 1
ATOM 948 N N . THR A 1 127 ? 10.632 0.259 14.863 1.00 97.00 127 THR A N 1
ATOM 949 C CA . THR A 1 127 ? 11.924 0.942 14.702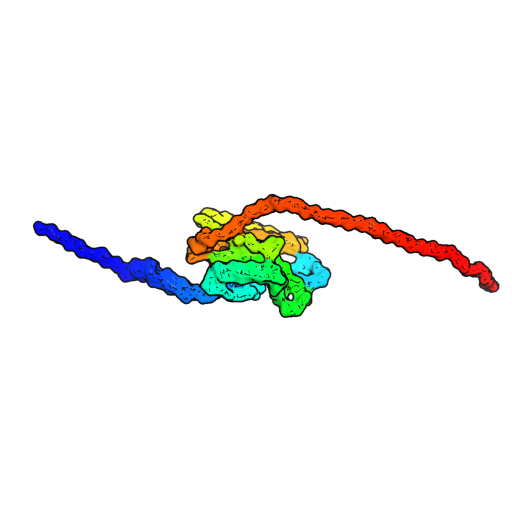 1.00 97.00 127 THR A CA 1
ATOM 950 C C . THR A 1 127 ? 12.824 0.203 13.716 1.00 97.00 127 THR A C 1
ATOM 952 O O . THR A 1 127 ? 13.437 0.825 12.847 1.00 97.00 127 THR A O 1
ATOM 955 N N . ARG A 1 128 ? 12.892 -1.130 13.812 1.00 97.62 128 ARG A N 1
ATOM 956 C CA . ARG A 1 128 ? 13.697 -1.945 12.899 1.00 97.62 128 ARG A CA 1
ATOM 957 C C . ARG A 1 128 ? 13.226 -1.807 11.452 1.00 97.62 128 ARG A C 1
ATOM 959 O O . ARG A 1 128 ? 14.057 -1.608 10.568 1.00 97.62 128 ARG A O 1
ATOM 966 N N . ILE A 1 129 ? 11.915 -1.854 11.223 1.00 97.19 129 ILE A N 1
ATOM 967 C CA . ILE A 1 129 ? 11.315 -1.669 9.899 1.00 97.19 129 ILE A CA 1
ATOM 968 C C . ILE A 1 129 ? 11.667 -0.301 9.318 1.00 97.19 129 ILE A C 1
ATOM 970 O O . ILE A 1 129 ? 12.100 -0.233 8.170 1.00 97.19 129 ILE A O 1
ATOM 974 N N . VAL A 1 130 ? 11.537 0.775 10.099 1.00 97.62 130 VAL A N 1
ATOM 975 C CA . VAL A 1 130 ? 11.869 2.135 9.639 1.00 97.62 130 VAL A CA 1
ATOM 976 C C . VAL A 1 130 ? 13.340 2.233 9.231 1.00 97.62 130 VAL A C 1
ATOM 978 O O . VAL A 1 130 ? 13.654 2.792 8.176 1.00 97.62 130 VAL A O 1
ATOM 981 N N . LEU A 1 131 ? 14.249 1.651 10.020 1.00 98.38 131 LEU A N 1
ATOM 982 C CA . LEU A 1 131 ? 15.678 1.617 9.695 1.00 98.38 131 LEU A CA 1
ATOM 983 C C . LEU A 1 131 ? 15.948 0.846 8.395 1.00 98.38 131 LEU A C 1
ATOM 985 O O . LEU A 1 131 ? 16.641 1.349 7.507 1.00 98.38 131 LEU A O 1
ATOM 989 N N . ASP A 1 132 ? 15.377 -0.351 8.254 1.00 98.31 132 ASP A N 1
ATOM 990 C CA . ASP A 1 132 ? 15.584 -1.196 7.076 1.00 98.31 132 ASP A CA 1
ATOM 991 C C . ASP A 1 132 ? 14.969 -0.571 5.807 1.00 98.31 132 ASP A C 1
ATOM 993 O O . ASP A 1 132 ? 15.618 -0.535 4.756 1.00 98.31 132 ASP A O 1
ATOM 997 N N . ALA A 1 133 ? 13.771 0.011 5.902 1.00 98.06 133 ALA A N 1
ATOM 998 C CA . ALA A 1 133 ? 13.112 0.717 4.802 1.00 98.06 133 ALA A CA 1
ATOM 999 C C . ALA A 1 133 ? 13.886 1.977 4.378 1.00 98.06 133 ALA A C 1
ATOM 1001 O O . ALA A 1 133 ? 14.061 2.236 3.183 1.00 98.06 133 ALA A O 1
ATOM 1002 N N . THR A 1 134 ? 14.421 2.737 5.336 1.00 98.25 134 THR A N 1
ATOM 1003 C CA . THR A 1 134 ? 15.271 3.905 5.056 1.00 98.25 134 THR A CA 1
ATOM 1004 C C . THR A 1 134 ? 16.557 3.490 4.344 1.00 98.25 134 THR A C 1
ATOM 1006 O O . THR A 1 134 ? 16.943 4.095 3.342 1.00 98.25 134 THR A O 1
ATOM 1009 N N . ARG A 1 135 ? 17.192 2.397 4.785 1.00 98.50 135 ARG A N 1
ATOM 1010 C CA . ARG A 1 135 ? 18.382 1.845 4.123 1.00 98.50 135 ARG A CA 1
ATOM 1011 C C . ARG A 1 135 ? 18.087 1.412 2.686 1.00 98.50 135 ARG A C 1
ATOM 1013 O O . ARG A 1 135 ? 18.893 1.669 1.789 1.00 98.50 135 ARG A O 1
ATOM 1020 N N . LEU A 1 136 ? 16.943 0.770 2.449 1.00 98.44 136 LEU A N 1
ATOM 1021 C CA . LEU A 1 136 ? 16.499 0.399 1.103 1.00 98.44 136 LEU A CA 1
ATOM 1022 C C . LEU A 1 136 ? 16.295 1.631 0.214 1.00 98.44 136 LEU A C 1
ATOM 1024 O O . LEU A 1 136 ? 16.762 1.629 -0.925 1.00 98.44 136 LEU A O 1
ATOM 1028 N N . ARG A 1 137 ? 15.703 2.711 0.737 1.00 97.44 137 ARG A N 1
ATOM 1029 C CA . ARG A 1 137 ? 15.575 3.980 0.002 1.00 97.44 137 ARG A CA 1
ATOM 1030 C C . ARG A 1 137 ? 16.919 4.612 -0.338 1.00 97.44 137 ARG A C 1
ATOM 1032 O O . ARG A 1 137 ? 17.098 5.047 -1.473 1.00 97.44 137 ARG A O 1
ATOM 1039 N N . GLY A 1 138 ? 17.876 4.608 0.589 1.00 98.12 138 GLY A N 1
ATOM 1040 C CA . GLY A 1 138 ? 19.235 5.088 0.317 1.00 98.12 138 GLY A CA 1
ATOM 1041 C C . GLY A 1 138 ? 19.907 4.306 -0.818 1.00 98.12 138 GLY A C 1
ATOM 1042 O O . GLY A 1 138 ? 20.484 4.889 -1.735 1.00 98.12 138 GLY A O 1
ATOM 1043 N N . ARG A 1 139 ? 19.749 2.976 -0.828 1.00 98.31 139 ARG A N 1
ATOM 1044 C CA . ARG A 1 139 ? 20.232 2.126 -1.929 1.00 98.31 139 ARG A CA 1
ATOM 1045 C C . ARG A 1 139 ? 19.502 2.407 -3.243 1.00 98.31 139 ARG A C 1
ATOM 1047 O O . ARG A 1 139 ? 20.148 2.419 -4.287 1.00 98.31 139 ARG A O 1
ATOM 1054 N N . ALA A 1 140 ? 18.190 2.643 -3.203 1.00 97.12 140 ALA A N 1
ATOM 1055 C CA . ALA A 1 140 ? 17.403 2.984 -4.386 1.00 97.12 140 ALA A CA 1
ATOM 1056 C C . ALA A 1 140 ? 17.848 4.316 -5.004 1.00 97.12 140 ALA A C 1
ATOM 1058 O O . ALA A 1 140 ? 17.964 4.435 -6.225 1.00 97.12 140 ALA A O 1
ATOM 1059 N N . PHE A 1 141 ? 18.136 5.306 -4.157 1.00 96.31 141 PHE A N 1
ATOM 1060 C CA . PHE A 1 141 ? 18.693 6.586 -4.578 1.00 96.31 141 PHE A CA 1
ATOM 1061 C C . PHE A 1 141 ? 20.054 6.394 -5.258 1.00 96.31 141 PHE A C 1
ATOM 1063 O O . PHE A 1 141 ? 20.245 6.840 -6.386 1.00 96.31 141 PHE A O 1
ATOM 1070 N N . ALA A 1 142 ? 20.957 5.626 -4.639 1.00 97.19 142 ALA A N 1
ATOM 1071 C CA . ALA A 1 142 ? 22.259 5.316 -5.227 1.00 97.19 142 ALA A CA 1
ATOM 1072 C C . ALA A 1 142 ? 22.154 4.542 -6.557 1.00 97.19 142 ALA A C 1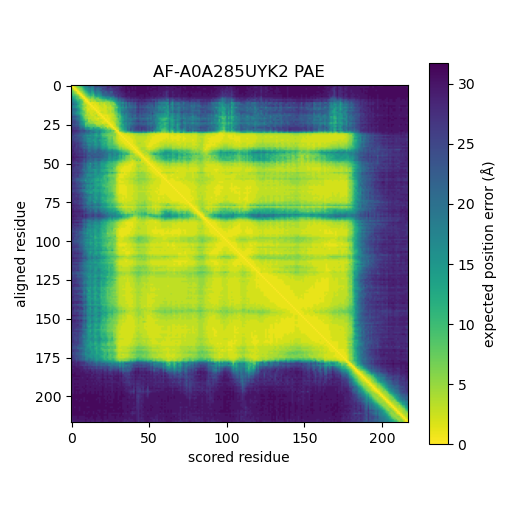
ATOM 1074 O O . ALA A 1 142 ? 22.937 4.792 -7.468 1.00 97.19 142 ALA A O 1
ATOM 1075 N N . ALA A 1 143 ? 21.205 3.609 -6.685 1.00 95.62 143 ALA A N 1
ATOM 1076 C CA . ALA A 1 143 ? 20.946 2.891 -7.937 1.00 95.62 143 ALA A CA 1
ATOM 1077 C C . ALA A 1 143 ? 20.444 3.832 -9.042 1.00 95.62 143 ALA A C 1
ATOM 1079 O O . ALA A 1 143 ? 20.944 3.776 -10.163 1.00 95.62 143 ALA A O 1
ATOM 1080 N N . THR A 1 144 ? 19.554 4.769 -8.696 1.00 93.25 144 THR A N 1
ATOM 1081 C CA . THR A 1 144 ? 19.085 5.812 -9.626 1.00 93.25 144 THR A CA 1
ATOM 1082 C C . THR A 1 144 ? 20.254 6.665 -10.125 1.00 93.25 144 THR A C 1
ATOM 1084 O O . THR A 1 144 ? 20.361 6.904 -11.321 1.00 93.25 144 THR A O 1
ATOM 1087 N N . GLY A 1 145 ? 21.178 7.057 -9.238 1.00 93.94 145 GLY A N 1
ATOM 1088 C CA . GLY A 1 145 ? 22.378 7.818 -9.611 1.00 93.94 145 GLY A CA 1
ATOM 1089 C C . GLY A 1 145 ? 23.339 7.081 -10.555 1.00 93.94 145 GLY A C 1
ATOM 1090 O O . GLY A 1 145 ? 24.159 7.722 -11.200 1.00 93.94 145 GLY A O 1
ATOM 1091 N N . ARG A 1 146 ? 23.228 5.750 -10.670 1.00 94.31 146 ARG A N 1
ATOM 1092 C CA . ARG A 1 146 ? 23.977 4.927 -11.637 1.00 94.31 146 ARG A CA 1
ATOM 1093 C C . ARG A 1 146 ? 23.181 4.595 -12.907 1.00 94.31 146 ARG A C 1
ATOM 1095 O O . ARG A 1 146 ? 23.666 3.819 -13.721 1.00 94.31 146 ARG A O 1
ATOM 1102 N N . GLY A 1 147 ? 21.964 5.123 -13.061 1.00 92.19 147 GLY A N 1
ATOM 1103 C CA . GLY A 1 147 ? 21.068 4.809 -14.182 1.00 92.19 147 GLY A CA 1
ATOM 1104 C C . GLY A 1 147 ? 20.342 3.461 -14.071 1.00 92.19 147 GLY A C 1
ATOM 1105 O O . GLY A 1 147 ? 19.634 3.067 -14.993 1.00 92.19 147 GLY A O 1
ATOM 1106 N N . ASP A 1 148 ? 20.468 2.746 -12.948 1.00 93.12 148 ASP A N 1
ATOM 1107 C CA . ASP A 1 148 ? 19.782 1.466 -12.730 1.00 93.12 148 ASP A CA 1
ATOM 1108 C C . ASP A 1 148 ? 18.373 1.696 -12.157 1.00 93.12 148 ASP A C 1
ATOM 1110 O O . ASP A 1 148 ? 18.103 1.553 -10.956 1.00 93.12 148 ASP A O 1
ATOM 1114 N N . HIS A 1 149 ? 17.466 2.123 -13.038 1.00 90.50 149 HIS A N 1
ATOM 1115 C CA . HIS A 1 149 ? 16.086 2.457 -12.686 1.00 90.50 149 HIS A CA 1
ATOM 1116 C C . HIS A 1 149 ? 15.276 1.236 -12.235 1.00 90.50 149 HIS A C 1
ATOM 1118 O O . HIS A 1 149 ? 14.456 1.364 -11.323 1.00 90.50 149 HIS A O 1
ATOM 1124 N N . ALA A 1 150 ? 15.535 0.059 -12.814 1.00 91.06 150 ALA A N 1
ATOM 1125 C CA . ALA A 1 150 ? 14.868 -1.188 -12.445 1.00 91.06 150 ALA A CA 1
ATOM 1126 C C . ALA A 1 150 ? 15.190 -1.573 -10.994 1.00 91.06 150 ALA A C 1
ATOM 1128 O O . ALA A 1 150 ? 14.277 -1.697 -10.170 1.00 91.06 150 ALA A O 1
ATOM 1129 N N . ALA A 1 151 ? 16.480 -1.657 -10.644 1.00 93.75 151 ALA A N 1
ATOM 1130 C CA . ALA A 1 151 ? 16.885 -1.985 -9.281 1.00 93.75 151 ALA A CA 1
ATOM 1131 C C . ALA A 1 151 ? 16.432 -0.913 -8.284 1.00 93.75 151 ALA A C 1
ATOM 1133 O O . ALA A 1 151 ? 16.009 -1.237 -7.171 1.00 93.75 151 ALA A O 1
ATOM 1134 N N . ALA A 1 152 ? 16.470 0.367 -8.670 1.00 94.81 152 ALA A N 1
ATOM 1135 C CA . ALA A 1 152 ? 15.952 1.441 -7.832 1.00 94.81 152 ALA A CA 1
ATOM 1136 C C . ALA A 1 152 ? 14.457 1.259 -7.521 1.00 94.81 152 ALA A C 1
ATOM 1138 O O . ALA A 1 152 ? 14.044 1.435 -6.372 1.00 94.81 152 ALA A O 1
ATOM 1139 N N . ARG A 1 153 ? 13.644 0.881 -8.515 1.00 93.19 153 ARG A N 1
ATOM 1140 C CA . ARG A 1 153 ? 12.204 0.644 -8.344 1.00 93.19 153 ARG A CA 1
ATOM 1141 C C . ARG A 1 153 ? 11.927 -0.550 -7.443 1.00 93.19 153 ARG A C 1
ATOM 1143 O O . ARG A 1 153 ? 11.081 -0.472 -6.556 1.00 93.19 153 ARG A O 1
ATOM 1150 N N . ASP A 1 154 ? 12.673 -1.634 -7.615 1.00 94.25 154 ASP A N 1
ATOM 1151 C CA . ASP A 1 154 ? 12.535 -2.802 -6.751 1.00 94.25 154 ASP A CA 1
ATOM 1152 C C . ASP A 1 154 ? 12.929 -2.496 -5.311 1.00 94.25 154 ASP A C 1
ATOM 1154 O O . ASP A 1 154 ? 12.191 -2.853 -4.398 1.00 94.25 154 ASP A O 1
ATOM 1158 N N . LEU A 1 155 ? 14.011 -1.752 -5.084 1.00 97.00 155 LEU A N 1
ATOM 1159 C CA . LEU A 1 155 ? 14.406 -1.320 -3.742 1.00 97.00 155 LEU A CA 1
ATOM 1160 C C . LEU A 1 155 ? 13.351 -0.416 -3.082 1.00 97.00 155 LEU A C 1
ATOM 1162 O O . LEU A 1 155 ? 13.067 -0.591 -1.895 1.00 97.00 155 LEU A O 1
ATOM 1166 N N . ARG A 1 156 ? 12.728 0.507 -3.832 1.00 96.25 156 ARG A N 1
ATOM 1167 C CA . ARG A 1 156 ? 11.604 1.325 -3.331 1.00 96.25 156 ARG A CA 1
ATOM 1168 C C . ARG A 1 156 ? 10.399 0.463 -2.974 1.00 96.25 156 ARG A C 1
ATOM 1170 O O . ARG A 1 156 ? 9.815 0.650 -1.912 1.00 96.25 156 ARG A O 1
ATOM 1177 N N . PHE A 1 157 ? 10.065 -0.507 -3.818 1.00 95.44 157 PHE A N 1
ATOM 1178 C CA . PHE A 1 157 ? 8.976 -1.435 -3.543 1.00 95.44 157 PHE A CA 1
ATOM 1179 C C . PHE A 1 157 ? 9.246 -2.303 -2.309 1.00 95.44 157 PHE A C 1
ATOM 1181 O O . PHE A 1 157 ? 8.360 -2.465 -1.475 1.00 95.44 157 PHE A O 1
ATOM 1188 N N . GLN A 1 158 ? 10.469 -2.815 -2.144 1.00 96.50 158 GLN A N 1
ATOM 1189 C CA . GLN A 1 158 ? 10.852 -3.553 -0.938 1.00 96.50 158 GLN A CA 1
ATOM 1190 C C . GLN A 1 158 ? 10.698 -2.687 0.320 1.00 96.50 158 GLN A C 1
ATOM 1192 O O . GLN A 1 158 ? 10.204 -3.177 1.333 1.00 96.50 158 GLN A O 1
ATOM 1197 N N . ALA A 1 159 ? 11.066 -1.402 0.252 1.00 97.75 159 ALA A N 1
ATOM 1198 C CA . ALA A 1 159 ? 10.872 -0.467 1.359 1.00 97.75 159 ALA A CA 1
ATOM 1199 C C . ALA A 1 159 ? 9.380 -0.267 1.675 1.00 97.75 159 ALA A C 1
ATOM 1201 O O . ALA A 1 159 ? 8.977 -0.428 2.824 1.00 97.75 159 ALA A O 1
ATOM 1202 N N . ALA A 1 160 ? 8.556 -0.011 0.653 1.00 95.94 160 ALA A N 1
ATOM 1203 C CA . ALA A 1 160 ? 7.110 0.144 0.808 1.00 95.94 160 ALA A CA 1
ATOM 1204 C C . ALA A 1 160 ? 6.446 -1.120 1.382 1.00 95.94 160 ALA A C 1
ATOM 1206 O O . ALA A 1 160 ? 5.548 -1.028 2.212 1.00 95.94 160 ALA A O 1
ATOM 1207 N N . ARG A 1 161 ? 6.917 -2.312 0.995 1.00 95.62 161 ARG A N 1
ATOM 1208 C CA . ARG A 1 161 ? 6.431 -3.585 1.542 1.00 95.62 161 ARG A CA 1
ATOM 1209 C C . ARG A 1 161 ? 6.772 -3.761 3.023 1.00 95.62 161 ARG A C 1
ATOM 1211 O O . ARG A 1 161 ? 5.983 -4.348 3.751 1.00 95.62 161 ARG A O 1
ATOM 1218 N N . LEU A 1 162 ? 7.923 -3.270 3.484 1.00 96.31 162 LEU A N 1
ATOM 1219 C CA . LEU A 1 162 ? 8.237 -3.274 4.916 1.00 96.31 162 LEU A CA 1
ATOM 1220 C C . LEU A 1 162 ? 7.338 -2.291 5.678 1.00 96.31 162 LEU A C 1
ATOM 1222 O O . LEU A 1 162 ? 6.796 -2.629 6.725 1.00 96.31 162 LEU A O 1
ATOM 1226 N N . GLU A 1 163 ? 7.131 -1.099 5.129 1.00 96.19 163 GLU A N 1
ATOM 1227 C CA . GLU A 1 163 ? 6.293 -0.062 5.742 1.00 96.19 163 GLU A CA 1
ATOM 1228 C C . GLU A 1 163 ? 4.803 -0.377 5.722 1.00 96.19 163 GLU A C 1
ATOM 1230 O O . GLU A 1 163 ? 4.077 0.101 6.585 1.00 96.19 163 GLU A O 1
ATOM 1235 N N . ALA A 1 164 ? 4.355 -1.247 4.817 1.00 95.38 164 ALA A N 1
ATOM 1236 C CA . ALA A 1 164 ? 3.003 -1.800 4.805 1.00 95.38 164 ALA A CA 1
ATOM 1237 C C . ALA A 1 164 ? 2.609 -2.474 6.138 1.00 95.38 164 ALA A C 1
ATOM 1239 O O . ALA A 1 164 ? 1.428 -2.676 6.401 1.00 95.38 164 ALA A O 1
ATOM 1240 N N . ARG A 1 165 ? 3.590 -2.809 6.986 1.00 95.31 165 ARG A N 1
ATOM 1241 C CA . ARG A 1 165 ? 3.394 -3.373 8.329 1.00 95.31 165 ARG A CA 1
ATOM 1242 C C . ARG A 1 165 ? 3.241 -2.312 9.420 1.00 95.31 165 ARG A C 1
ATOM 1244 O O . ARG A 1 165 ? 2.816 -2.634 10.529 1.00 95.31 165 ARG A O 1
ATOM 1251 N N . LEU A 1 166 ? 3.601 -1.057 9.142 1.00 96.00 166 LEU A N 1
ATOM 1252 C CA . LEU A 1 166 ? 3.540 0.067 10.082 1.00 96.00 166 LEU A CA 1
ATOM 1253 C C . LEU A 1 166 ? 2.119 0.637 10.168 1.00 96.00 166 LEU A C 1
ATOM 1255 O O . LEU A 1 166 ? 1.899 1.827 9.958 1.00 96.00 166 LEU A O 1
ATOM 1259 N N . VAL A 1 167 ? 1.155 -0.233 10.468 1.00 94.88 167 VAL A N 1
ATOM 1260 C CA . VAL A 1 167 ? -0.241 0.149 10.695 1.00 94.88 167 VAL A CA 1
ATOM 1261 C C . VAL A 1 167 ? -0.306 1.196 11.807 1.00 94.88 167 VAL A C 1
ATOM 1263 O O . VAL A 1 167 ? 0.421 1.122 12.813 1.00 94.88 167 VAL A O 1
ATOM 1266 N N . ASP A 1 168 ? -1.158 2.193 11.597 1.00 91.94 168 ASP A N 1
ATOM 1267 C CA . ASP A 1 168 ? -1.391 3.270 12.545 1.00 91.94 168 ASP A CA 1
ATOM 1268 C C . ASP A 1 168 ? -1.827 2.695 13.909 1.00 91.94 168 ASP A C 1
ATOM 1270 O O . ASP A 1 168 ? -2.600 1.730 13.940 1.00 91.94 168 ASP A O 1
ATOM 1274 N N . PRO A 1 169 ? -1.330 3.224 15.049 1.00 87.81 169 PRO A N 1
ATOM 1275 C CA . PRO A 1 169 ? -1.667 2.702 16.372 1.00 87.81 169 PRO A CA 1
ATOM 1276 C C . PRO A 1 169 ? -3.164 2.480 16.609 1.00 87.81 169 PRO A C 1
ATOM 1278 O O . PRO A 1 169 ? -3.518 1.473 17.215 1.00 87.81 169 PRO A O 1
ATOM 1281 N N . VAL A 1 170 ? -4.028 3.366 16.099 1.00 86.38 170 VAL A N 1
ATOM 1282 C CA . VAL A 1 170 ? -5.486 3.317 16.309 1.00 86.38 170 VAL A CA 1
ATOM 1283 C C . VAL A 1 170 ? -6.136 2.149 15.549 1.00 86.38 170 VAL A C 1
ATOM 1285 O O . VAL A 1 170 ? -7.284 1.792 15.808 1.00 86.38 170 VAL A O 1
ATOM 1288 N N . TRP A 1 171 ? -5.427 1.537 14.598 1.00 88.44 171 TRP A N 1
ATOM 1289 C CA . TRP A 1 171 ? -5.924 0.433 13.775 1.00 88.44 171 TRP A CA 1
ATOM 1290 C C . TRP A 1 171 ? -5.253 -0.910 14.059 1.00 88.44 171 TRP A C 1
ATOM 1292 O O . TRP A 1 171 ? -5.745 -1.926 13.577 1.00 88.44 171 TRP A O 1
ATOM 1302 N N . ARG A 1 172 ? -4.162 -0.954 14.836 1.00 86.81 172 ARG A N 1
ATOM 1303 C CA . ARG A 1 172 ? -3.368 -2.184 15.020 1.00 86.81 172 ARG A CA 1
ATOM 1304 C C . ARG A 1 172 ? -4.144 -3.342 15.621 1.00 86.81 172 ARG A C 1
ATOM 1306 O O . ARG A 1 172 ? -3.984 -4.451 15.132 1.00 86.81 172 ARG A O 1
ATOM 1313 N N . GLU A 1 173 ? -4.949 -3.095 16.651 1.00 83.75 173 GLU A N 1
ATOM 1314 C CA . GLU A 1 173 ? -5.736 -4.152 17.302 1.00 83.75 173 GLU A CA 1
ATOM 1315 C C . GLU A 1 173 ? -6.725 -4.763 16.305 1.00 83.75 173 GLU A C 1
ATOM 1317 O O . GLU A 1 173 ? -6.672 -5.959 16.032 1.00 83.75 173 GLU A O 1
ATOM 1322 N N . ILE A 1 174 ? -7.513 -3.915 15.638 1.00 85.50 174 ILE A N 1
ATOM 1323 C CA . ILE A 1 174 ? -8.467 -4.331 14.601 1.00 85.50 174 ILE A CA 1
ATOM 1324 C C . ILE A 1 174 ? -7.747 -5.075 13.467 1.00 85.50 174 ILE A C 1
ATOM 1326 O O . ILE A 1 174 ? -8.191 -6.134 13.036 1.00 85.50 174 ILE A O 1
ATOM 1330 N N . ALA A 1 175 ? -6.622 -4.546 12.980 1.00 86.81 175 ALA A N 1
ATOM 1331 C CA . ALA A 1 175 ? -5.868 -5.138 11.880 1.00 86.81 175 ALA A CA 1
ATOM 1332 C C . ALA A 1 175 ? -5.198 -6.473 12.249 1.00 86.81 175 ALA A C 1
ATOM 1334 O O . ALA A 1 175 ? -5.034 -7.319 11.374 1.00 86.81 175 ALA A O 1
ATOM 1335 N N . ALA A 1 176 ? -4.822 -6.670 13.515 1.00 85.62 176 ALA A N 1
ATOM 1336 C CA . ALA A 1 176 ? -4.278 -7.930 14.019 1.00 85.62 176 ALA A CA 1
ATOM 1337 C C . ALA A 1 176 ? -5.371 -8.992 14.234 1.00 85.62 176 ALA A C 1
ATOM 1339 O O . ALA A 1 176 ? -5.117 -10.183 14.057 1.00 85.62 176 ALA A O 1
ATOM 1340 N N . GLU A 1 177 ? -6.587 -8.571 14.594 1.00 83.81 177 GLU A N 1
ATOM 1341 C CA . GLU A 1 177 ? -7.755 -9.450 14.733 1.00 83.81 177 GLU A CA 1
ATOM 1342 C C . GLU A 1 177 ? -8.318 -9.916 13.390 1.00 83.81 177 GLU A C 1
ATOM 1344 O O . GLU A 1 177 ? -8.904 -11.002 13.299 1.00 83.81 177 GLU A O 1
ATOM 1349 N N . LEU A 1 178 ? -8.127 -9.127 12.325 1.00 81.50 178 LEU A N 1
ATOM 1350 C CA . LEU A 1 178 ? -8.352 -9.615 10.974 1.00 81.50 178 LEU A CA 1
ATOM 1351 C C . LEU A 1 178 ? -7.469 -10.850 10.795 1.00 81.50 178 LEU A C 1
ATOM 1353 O O . LEU A 1 178 ? -6.243 -10.767 10.829 1.00 81.50 178 LEU A O 1
ATOM 1357 N N . ARG A 1 179 ? -8.091 -12.017 10.592 1.00 62.19 179 ARG A N 1
ATOM 1358 C CA . ARG A 1 179 ? -7.398 -13.231 10.149 1.00 62.19 179 ARG A CA 1
ATOM 1359 C C . ARG A 1 179 ? -6.908 -13.007 8.727 1.00 62.19 179 ARG A C 1
ATOM 1361 O O . ARG A 1 179 ? -7.488 -13.496 7.761 1.00 62.19 179 ARG A O 1
ATOM 1368 N N . LEU A 1 180 ? -5.858 -12.207 8.609 1.00 63.50 180 LEU A N 1
ATOM 1369 C CA . LEU A 1 180 ? -5.102 -12.033 7.395 1.00 63.50 180 LEU A CA 1
ATOM 1370 C C . LEU A 1 180 ? -4.554 -13.423 7.083 1.00 63.50 180 LEU A C 1
ATOM 1372 O O . LEU A 1 180 ? -3.858 -13.973 7.943 1.00 63.50 180 LEU A O 1
ATOM 1376 N N . PRO A 1 181 ? -4.906 -14.037 5.937 1.00 53.25 181 PRO A N 1
ATOM 1377 C CA . PRO A 1 181 ? -4.254 -15.265 5.537 1.00 53.25 181 PRO A CA 1
ATOM 1378 C C . PRO A 1 181 ? -2.767 -14.949 5.530 1.00 53.25 181 PRO A C 1
ATOM 1380 O O . PRO A 1 181 ? -2.295 -14.130 4.738 1.00 53.25 181 PRO A O 1
ATOM 1383 N N . GLU A 1 182 ? -2.054 -15.533 6.492 1.00 45.34 182 GLU A N 1
ATOM 1384 C CA . GLU A 1 182 ? -0.608 -15.493 6.510 1.00 45.34 182 GLU A CA 1
ATOM 1385 C C . GLU A 1 182 ? -0.165 -15.961 5.127 1.00 45.34 182 GLU A C 1
ATOM 1387 O O . GLU A 1 182 ? -0.827 -16.809 4.514 1.00 45.34 182 GLU A O 1
ATOM 1392 N N . ALA A 1 183 ? 0.907 -15.380 4.595 1.00 42.94 183 ALA A N 1
ATOM 1393 C CA . ALA A 1 183 ? 1.543 -15.909 3.404 1.00 42.94 183 ALA A CA 1
ATOM 1394 C C . ALA A 1 183 ? 2.115 -17.296 3.747 1.00 42.94 183 ALA A C 1
ATOM 1396 O O . ALA A 1 183 ? 3.323 -17.475 3.868 1.00 42.94 183 ALA A O 1
ATOM 1397 N N . ALA A 1 184 ? 1.240 -18.286 3.923 1.00 28.42 184 ALA A N 1
ATOM 1398 C CA . ALA A 1 184 ? 1.559 -19.682 3.828 1.00 28.42 184 ALA A CA 1
ATOM 1399 C C . ALA A 1 184 ? 2.132 -19.809 2.431 1.00 28.42 184 ALA A C 1
ATOM 1401 O O . ALA A 1 184 ? 1.400 -19.687 1.451 1.00 28.42 184 ALA A O 1
ATOM 1402 N N . CYS A 1 185 ? 3.457 -19.934 2.357 1.00 25.00 185 CYS A N 1
ATOM 1403 C CA . CYS A 1 185 ? 4.157 -20.284 1.139 1.00 25.00 185 CYS A CA 1
ATOM 1404 C C . CYS A 1 185 ? 3.431 -21.513 0.593 1.00 25.00 185 CYS A C 1
ATOM 1406 O O . CYS A 1 185 ? 3.546 -22.593 1.185 1.00 25.00 185 CYS A O 1
ATOM 1408 N N . PRO A 1 186 ? 2.609 -21.373 -0.457 1.00 33.22 186 PRO A N 1
ATOM 1409 C CA . PRO A 1 186 ? 1.937 -22.526 -0.978 1.00 33.22 186 PRO A CA 1
ATOM 1410 C C . PRO A 1 186 ? 3.048 -23.302 -1.661 1.00 33.22 186 PRO A C 1
ATOM 1412 O O . PRO A 1 186 ? 3.674 -22.827 -2.612 1.00 33.22 186 PRO A O 1
ATOM 1415 N N . ARG A 1 187 ? 3.335 -24.491 -1.134 1.00 36.09 187 ARG A N 1
ATOM 1416 C CA . ARG A 1 187 ? 4.123 -25.500 -1.830 1.00 36.09 187 ARG A CA 1
ATOM 1417 C C . ARG A 1 187 ? 3.271 -25.952 -3.015 1.00 36.09 187 ARG A C 1
ATOM 1419 O O . ARG A 1 187 ? 2.642 -27.001 -2.971 1.00 36.09 187 ARG A O 1
ATOM 1426 N N . PHE A 1 188 ? 3.157 -25.096 -4.028 1.00 35.44 188 PHE A N 1
ATOM 1427 C CA . PHE A 1 188 ? 2.449 -25.429 -5.247 1.00 35.44 188 PHE A CA 1
ATOM 1428 C C . PHE A 1 188 ? 3.245 -26.530 -5.951 1.00 35.44 188 PHE A C 1
ATOM 1430 O O . PHE A 1 188 ? 4.462 -26.387 -6.122 1.00 35.44 188 PHE A O 1
ATOM 1437 N N . PRO A 1 189 ? 2.595 -27.630 -6.361 1.00 37.38 189 PRO A N 1
ATOM 1438 C CA . PRO A 1 189 ? 3.187 -28.523 -7.336 1.00 37.38 189 PRO A CA 1
ATOM 1439 C C . PRO A 1 189 ? 3.439 -27.727 -8.619 1.00 37.38 189 PRO A C 1
ATOM 1441 O O . PRO A 1 189 ? 2.635 -26.884 -9.020 1.00 37.38 189 PRO A O 1
ATOM 1444 N N . GLN A 1 190 ? 4.603 -27.966 -9.218 1.00 35.97 190 GLN A N 1
ATOM 1445 C CA . GLN A 1 190 ? 5.032 -27.336 -10.462 1.00 35.97 190 GLN A CA 1
ATOM 1446 C C . GLN A 1 190 ? 3.918 -27.426 -11.517 1.00 35.97 190 GLN A C 1
ATOM 1448 O O . GLN A 1 190 ? 3.348 -28.507 -11.684 1.00 35.97 190 GLN A O 1
ATOM 1453 N N . PRO A 1 191 ? 3.611 -26.348 -12.260 1.00 34.47 191 PRO A N 1
ATOM 1454 C CA . PRO A 1 191 ? 2.757 -26.470 -13.426 1.00 34.47 191 PRO A CA 1
ATOM 1455 C C . PRO A 1 191 ? 3.491 -27.327 -14.459 1.00 34.47 191 PRO A C 1
ATOM 1457 O O . PRO A 1 191 ? 4.491 -26.911 -15.045 1.00 34.47 191 PRO A O 1
ATOM 1460 N N . THR A 1 192 ? 2.994 -28.540 -14.686 1.00 41.97 192 THR A N 1
ATOM 1461 C CA . THR A 1 192 ? 3.316 -29.329 -15.872 1.00 41.97 192 THR A CA 1
ATOM 1462 C C . THR A 1 192 ? 2.739 -28.605 -17.081 1.00 41.97 192 THR A C 1
ATOM 1464 O O . THR A 1 192 ? 1.616 -28.845 -17.515 1.00 41.97 192 THR A O 1
ATOM 1467 N N . PHE A 1 193 ? 3.512 -27.674 -17.634 1.00 38.94 193 PHE A N 1
ATOM 1468 C CA . PHE A 1 193 ? 3.265 -27.208 -18.988 1.00 38.94 193 PHE A CA 1
ATOM 1469 C C . PHE A 1 193 ? 3.514 -28.385 -19.940 1.00 38.94 193 PHE A C 1
ATOM 1471 O O . PHE A 1 193 ? 4.604 -28.963 -19.904 1.00 38.94 193 PHE A O 1
ATOM 1478 N N . PRO A 1 194 ? 2.559 -28.756 -20.812 1.00 36.34 194 PRO A N 1
ATOM 1479 C CA . PRO A 1 194 ? 2.883 -29.633 -21.920 1.00 36.34 194 PRO A CA 1
ATOM 1480 C C . PRO A 1 194 ? 3.879 -28.894 -22.814 1.00 36.34 194 PRO A C 1
ATOM 1482 O O . PRO A 1 194 ? 3.603 -27.794 -23.302 1.00 36.34 194 PRO A O 1
ATOM 1485 N N . ALA A 1 195 ? 5.055 -29.494 -22.996 1.00 37.06 195 ALA A N 1
ATOM 1486 C CA . ALA A 1 195 ? 6.052 -29.037 -23.945 1.00 37.06 195 ALA A CA 1
ATOM 1487 C C . ALA A 1 195 ? 5.385 -28.879 -25.316 1.00 37.06 195 ALA A C 1
ATOM 1489 O O . ALA A 1 195 ? 5.013 -29.860 -25.961 1.00 37.06 195 ALA A O 1
ATOM 1490 N N . ARG A 1 196 ? 5.210 -27.634 -25.767 1.00 36.03 196 ARG A N 1
ATOM 1491 C CA . ARG A 1 196 ? 4.936 -27.378 -27.178 1.00 36.03 196 ARG A CA 1
ATOM 1492 C C . ARG A 1 196 ? 6.197 -27.778 -27.947 1.00 36.03 196 ARG A C 1
ATOM 1494 O O . ARG A 1 196 ? 7.258 -27.227 -27.653 1.00 36.03 196 ARG A O 1
ATOM 1501 N N . PRO A 1 197 ? 6.122 -28.714 -28.904 1.00 34.44 197 PRO A N 1
ATOM 1502 C CA . PRO A 1 197 ? 7.274 -29.035 -29.723 1.00 34.44 197 PRO A CA 1
ATOM 1503 C C . PRO A 1 197 ? 7.655 -27.804 -30.548 1.00 34.44 197 PRO A C 1
ATOM 1505 O O . PRO A 1 197 ? 6.814 -27.192 -31.211 1.00 34.44 197 PRO A O 1
ATOM 1508 N N . CYS A 1 198 ? 8.940 -27.454 -30.490 1.00 32.72 198 CYS A N 1
ATOM 1509 C CA . CYS A 1 198 ? 9.599 -26.553 -31.425 1.00 32.72 198 CYS A CA 1
ATOM 1510 C C . CYS A 1 198 ? 9.358 -27.077 -32.847 1.00 32.72 198 CYS A C 1
ATOM 1512 O O . CYS A 1 198 ? 10.050 -27.978 -33.320 1.00 32.72 198 CYS A O 1
ATOM 1514 N N . ALA A 1 199 ? 8.351 -26.536 -33.528 1.00 38.03 199 ALA A N 1
ATOM 1515 C CA . ALA A 1 199 ? 8.173 -26.752 -34.950 1.00 38.03 199 ALA A CA 1
ATOM 1516 C C . ALA A 1 199 ? 9.301 -26.011 -35.675 1.00 38.03 199 ALA A C 1
ATOM 1518 O O . ALA A 1 199 ? 9.283 -24.788 -35.816 1.00 38.03 199 ALA A O 1
ATOM 1519 N N . ALA A 1 200 ? 10.298 -26.781 -36.107 1.00 36.91 200 ALA A N 1
ATOM 1520 C CA . ALA A 1 200 ? 11.341 -26.365 -37.025 1.00 36.91 200 ALA A CA 1
ATOM 1521 C C . ALA A 1 200 ? 10.715 -25.698 -38.261 1.00 36.91 200 ALA A C 1
ATOM 1523 O O . ALA A 1 200 ? 10.129 -26.366 -39.119 1.00 36.91 200 ALA A O 1
ATOM 1524 N N . ARG A 1 201 ? 10.847 -24.370 -38.373 1.00 36.94 201 ARG A N 1
ATOM 1525 C CA . ARG A 1 201 ? 10.648 -23.691 -39.653 1.00 36.94 201 ARG A CA 1
ATOM 1526 C C . ARG A 1 201 ? 11.872 -23.942 -40.512 1.00 36.94 201 ARG A C 1
ATOM 1528 O O . ARG A 1 201 ? 12.950 -23.407 -40.283 1.00 36.94 201 ARG A O 1
ATOM 1535 N N . ARG A 1 202 ? 11.635 -24.816 -41.484 1.00 38.22 202 ARG A N 1
ATOM 1536 C CA . ARG A 1 202 ? 12.476 -25.117 -42.630 1.00 38.22 202 ARG A CA 1
ATOM 1537 C C . ARG A 1 202 ? 12.923 -23.830 -43.312 1.00 38.22 202 ARG A C 1
ATOM 1539 O O . ARG A 1 202 ? 12.118 -22.949 -43.609 1.00 38.22 202 ARG A O 1
ATOM 1546 N N . SER A 1 203 ? 14.217 -23.800 -43.573 1.00 33.72 203 SER A N 1
ATOM 1547 C CA . SER A 1 203 ? 14.915 -22.951 -44.519 1.00 33.72 203 SER A CA 1
ATOM 1548 C C . SER A 1 203 ? 14.161 -22.931 -45.849 1.00 33.72 203 SER A C 1
ATOM 1550 O O . SER A 1 203 ? 13.980 -23.973 -46.481 1.00 33.72 203 SER A O 1
ATOM 1552 N N . TYR A 1 204 ? 13.713 -21.752 -46.273 1.00 35.94 204 TYR A N 1
ATOM 1553 C CA . TYR A 1 204 ? 13.322 -21.541 -47.659 1.00 35.94 204 TYR A CA 1
ATOM 1554 C C . TYR A 1 204 ? 14.593 -21.538 -48.504 1.00 35.94 204 TYR A C 1
ATOM 1556 O O . TYR A 1 204 ? 15.493 -20.724 -48.299 1.00 35.94 204 TYR A O 1
ATOM 1564 N N . GLY A 1 205 ? 14.663 -22.518 -49.403 1.00 33.22 205 GLY A N 1
ATOM 1565 C CA . GLY A 1 205 ? 15.721 -22.675 -50.382 1.00 33.22 205 GLY A CA 1
ATOM 1566 C C . GLY A 1 205 ? 15.799 -21.474 -51.316 1.00 33.22 205 GLY A C 1
ATOM 1567 O O . GLY A 1 205 ? 14.809 -21.052 -51.913 1.00 33.22 205 GLY A O 1
ATOM 1568 N N . VAL A 1 206 ? 17.017 -20.962 -51.449 1.00 35.50 206 VAL A N 1
ATOM 1569 C CA . VAL A 1 206 ? 17.450 -20.127 -52.562 1.00 35.50 206 VAL A CA 1
ATOM 1570 C C . VAL A 1 206 ? 17.452 -21.021 -53.802 1.00 35.50 206 VAL A C 1
ATOM 1572 O O . VAL A 1 206 ? 18.238 -21.963 -53.888 1.00 35.50 206 VAL A O 1
ATOM 1575 N N . SER A 1 207 ? 16.540 -20.758 -54.738 1.00 36.47 207 SER A N 1
ATOM 1576 C CA . SER A 1 207 ? 16.524 -21.413 -56.044 1.00 36.47 207 SER A CA 1
ATOM 1577 C C . SER A 1 207 ? 17.504 -20.697 -56.967 1.00 36.47 207 SER A C 1
ATOM 1579 O O . SER A 1 207 ? 17.334 -19.528 -57.304 1.00 36.47 207 SER A O 1
ATOM 1581 N N . HIS A 1 208 ? 18.546 -21.422 -57.350 1.00 34.34 208 HIS A N 1
ATOM 1582 C CA . HIS A 1 208 ? 19.542 -21.057 -58.345 1.00 34.34 208 HIS A CA 1
ATOM 1583 C C . HIS A 1 208 ? 19.040 -21.541 -59.716 1.00 34.34 208 HIS A C 1
ATOM 1585 O O . HIS A 1 208 ? 18.817 -22.739 -59.849 1.00 34.34 208 HIS A O 1
ATOM 1591 N N . ALA A 1 209 ? 18.877 -20.658 -60.712 1.00 36.00 209 ALA A N 1
ATOM 1592 C CA . ALA A 1 209 ? 19.113 -20.968 -62.134 1.00 36.00 209 ALA A CA 1
ATOM 1593 C C . ALA A 1 209 ? 18.881 -19.754 -63.061 1.00 36.00 209 ALA A C 1
ATOM 1595 O O . ALA A 1 209 ? 17.764 -19.278 -63.217 1.00 36.00 209 ALA A O 1
ATOM 1596 N N . GLN A 1 210 ? 19.970 -19.366 -63.737 1.00 36.25 210 GLN A N 1
ATOM 1597 C CA . GLN A 1 210 ? 20.051 -18.933 -65.143 1.00 36.25 210 GLN A CA 1
ATOM 1598 C C . GLN A 1 210 ? 19.262 -17.707 -65.624 1.00 36.25 210 GLN A C 1
ATOM 1600 O O . GLN A 1 210 ? 18.119 -17.838 -66.036 1.00 36.25 210 GLN A O 1
ATOM 1605 N N . ILE A 1 211 ? 19.982 -16.593 -65.838 1.00 36.78 211 ILE A N 1
ATOM 1606 C CA . ILE A 1 211 ? 19.903 -15.844 -67.107 1.00 36.78 211 ILE A CA 1
ATOM 1607 C C . ILE A 1 211 ? 21.326 -15.515 -67.602 1.00 36.78 211 ILE A C 1
ATOM 1609 O O . ILE A 1 211 ? 22.235 -15.214 -66.834 1.00 36.78 211 ILE A O 1
ATOM 1613 N N . CYS A 1 212 ? 21.477 -15.693 -68.911 1.00 33.59 212 CYS A N 1
ATOM 1614 C CA . CYS A 1 212 ? 22.647 -15.784 -69.773 1.00 33.59 212 CYS A CA 1
ATOM 1615 C C . CYS A 1 212 ? 23.721 -14.682 -69.700 1.00 33.59 212 CYS A C 1
ATOM 1617 O O . CYS A 1 212 ? 23.447 -13.495 -69.554 1.00 33.59 212 CYS A O 1
ATOM 1619 N N . ARG A 1 213 ? 24.961 -15.124 -69.967 1.00 36.75 213 ARG A N 1
ATOM 1620 C CA . ARG A 1 213 ? 26.053 -14.344 -70.578 1.00 36.75 213 ARG A CA 1
ATOM 1621 C C . ARG A 1 213 ? 25.674 -13.867 -71.996 1.00 36.75 213 ARG A C 1
ATOM 1623 O O . ARG A 1 213 ? 24.922 -14.561 -72.668 1.00 36.75 213 ARG A O 1
ATOM 1630 N N . GLN A 1 214 ? 26.394 -12.832 -72.462 1.00 39.06 214 GLN A N 1
ATOM 1631 C CA . GLN A 1 214 ? 26.471 -12.232 -73.819 1.00 39.06 214 GLN A CA 1
ATOM 1632 C C . GLN A 1 214 ? 25.443 -11.103 -74.031 1.00 39.06 214 GLN A C 1
ATOM 1634 O O . GLN A 1 214 ? 24.260 -11.315 -73.836 1.00 39.06 214 GLN A O 1
ATOM 1639 N N . GLN A 1 215 ? 25.821 -9.866 -74.377 1.00 37.78 215 GLN A N 1
ATOM 1640 C CA . GLN A 1 215 ? 26.688 -9.473 -75.494 1.00 37.78 215 GLN A CA 1
ATOM 1641 C C . GLN A 1 215 ? 27.517 -8.197 -75.219 1.00 37.78 215 GLN A C 1
ATOM 1643 O O . GLN A 1 215 ? 27.087 -7.283 -74.522 1.00 37.78 215 GLN A O 1
ATOM 1648 N N . ARG A 1 216 ? 28.717 -8.195 -75.814 1.00 32.88 216 ARG A N 1
ATOM 1649 C CA . ARG A 1 216 ? 29.634 -7.070 -76.094 1.00 32.88 216 ARG A CA 1
ATOM 1650 C C . ARG A 1 216 ? 29.073 -6.209 -77.257 1.00 32.88 216 ARG A C 1
ATOM 1652 O O . ARG A 1 216 ? 28.169 -6.707 -77.933 1.00 32.88 216 ARG A O 1
ATOM 1659 N N . PRO A 1 217 ? 29.561 -4.984 -77.534 1.00 49.91 217 PRO A N 1
ATOM 1660 C CA . PRO A 1 217 ? 30.930 -4.725 -78.030 1.00 49.91 217 PRO A CA 1
ATOM 1661 C C . PRO A 1 217 ? 31.858 -4.027 -77.038 1.00 49.91 217 PRO A C 1
ATOM 1663 O O . PRO A 1 217 ? 31.398 -3.088 -76.355 1.00 49.91 217 PRO A O 1
#

Foldseek 3Di:
DDDDDDDDPDPPVCCCVPPVVLVVVLVQQDWKWKKFWWWKDFVVGDLLRIDIDIATQDTHRDPVRSQVSVLVCLLVVVGDPDPDPRIDTDTFKMFIATPVRFTQWMFGDDPSGTQTDQADPDPVLVVVLVVQLVVLQVVLVVCVVVVNSVSSVVSNSVSVVSCSNHGGPSNNVVRNVPPRPHPPVPPDDDPPDPDDDPPDDDDDDDDDDDDDDDDDD

Organism: NCBI:txid908946

Radius of gyration: 28.81 Å; Cα contacts (8 Å, |Δi|>4): 296; chains: 1; bounding box: 51×42×142 Å